Protein AF-A0A7V8YLU4-F1 (afdb_monomer)

Mean predicted aligned error: 4.32 Å

Solvent-accessible surface area (backbone atoms only — not comparable to full-atom values): 11700 Å² total; per-residue (Å²): 133,83,53,77,66,54,55,53,51,52,51,46,40,51,54,39,49,51,54,54,46,67,72,39,57,94,76,54,58,67,70,57,56,52,47,42,43,51,56,35,41,60,73,55,62,87,52,95,64,63,89,57,43,47,60,52,24,44,53,49,25,50,53,45,53,51,18,37,28,40,50,74,63,80,32,85,77,95,47,56,29,39,30,24,32,10,35,34,19,24,36,71,14,46,53,45,32,45,50,40,40,66,72,44,67,80,56,44,47,67,43,57,16,2,75,56,45,39,97,49,54,40,67,33,48,36,51,47,34,44,78,75,74,34,81,53,76,83,56,71,34,36,64,66,52,70,37,51,59,58,36,26,46,32,42,35,39,36,82,40,76,86,72,66,86,90,64,89,96,47,49,78,46,80,48,94,69,83,78,54,77,96,46,53,41,79,68,32,40,62,53,50,54,53,40,49,57,53,40,53,54,50,46,62,75,73,44,77,81,83,125

Structure (mmCIF, N/CA/C/O backbone):
data_AF-A0A7V8YLU4-F1
#
_entry.id   AF-A0A7V8YLU4-F1
#
loop_
_atom_site.group_PDB
_atom_site.id
_atom_site.type_symbol
_atom_site.label_atom_id
_atom_site.label_alt_id
_atom_site.label_comp_id
_atom_site.label_asym_id
_atom_site.label_entity_id
_atom_site.label_seq_id
_atom_site.pdbx_PDB_ins_code
_atom_site.Cartn_x
_atom_site.Cartn_y
_atom_site.Cartn_z
_atom_site.occupancy
_atom_site.B_iso_or_equiv
_atom_site.auth_seq_id
_atom_site.auth_comp_id
_atom_site.auth_asym_id
_atom_site.auth_atom_id
_atom_site.pdbx_PDB_model_num
ATOM 1 N N . MET A 1 1 ? 16.110 24.795 20.683 1.00 43.56 1 MET A N 1
ATOM 2 C CA . MET A 1 1 ? 15.531 25.927 19.935 1.00 43.56 1 MET A CA 1
ATOM 3 C C . MET A 1 1 ? 15.168 25.348 18.583 1.00 43.56 1 MET A C 1
ATOM 5 O O . MET A 1 1 ? 16.069 25.126 17.796 1.00 43.56 1 MET A O 1
ATOM 9 N N . THR A 1 2 ? 13.921 24.907 18.421 1.00 51.84 2 THR A N 1
ATOM 10 C CA . THR A 1 2 ? 13.449 24.175 17.231 1.00 51.84 2 THR A CA 1
ATOM 11 C C . THR A 1 2 ? 13.440 25.123 16.030 1.00 51.84 2 THR A C 1
ATOM 13 O O . THR A 1 2 ? 13.056 26.288 16.203 1.00 51.84 2 THR A O 1
ATOM 16 N N . GLU A 1 3 ? 13.908 24.680 14.861 1.00 61.72 3 GLU A N 1
ATOM 17 C CA . GLU A 1 3 ? 14.018 25.555 13.689 1.00 61.72 3 GLU A CA 1
ATOM 18 C C . GLU A 1 3 ? 12.616 25.997 13.209 1.00 61.72 3 GLU A C 1
ATOM 20 O O . GLU A 1 3 ? 11.613 25.345 13.513 1.00 61.72 3 GLU A O 1
ATOM 25 N N . PRO A 1 4 ? 12.480 27.143 12.516 1.00 61.53 4 PRO A N 1
ATOM 26 C CA . PRO A 1 4 ? 11.182 27.620 12.032 1.00 61.53 4 PRO A CA 1
ATOM 27 C C . PRO A 1 4 ? 10.431 26.591 11.174 1.00 61.53 4 PRO A C 1
ATOM 29 O O . PRO A 1 4 ? 9.205 26.541 11.246 1.00 61.53 4 PRO A O 1
ATOM 32 N N . ASP A 1 5 ? 11.166 25.768 10.424 1.00 70.06 5 ASP A N 1
ATOM 33 C CA . ASP A 1 5 ? 10.632 24.717 9.552 1.00 70.06 5 ASP A CA 1
ATOM 34 C C . ASP A 1 5 ? 10.004 23.569 10.361 1.00 70.06 5 ASP A C 1
ATOM 36 O O . ASP A 1 5 ? 8.872 23.149 10.108 1.00 70.06 5 ASP A O 1
ATOM 40 N N . ASP A 1 6 ? 10.655 23.183 11.463 1.00 74.62 6 ASP A N 1
ATOM 41 C CA . ASP A 1 6 ? 10.129 22.191 12.403 1.00 74.62 6 ASP A CA 1
ATOM 42 C C . ASP A 1 6 ? 8.797 22.645 13.014 1.00 74.62 6 ASP A C 1
ATOM 44 O O . ASP A 1 6 ? 7.867 21.858 13.170 1.00 74.62 6 ASP A O 1
ATOM 48 N N . ARG A 1 7 ? 8.650 23.937 13.337 1.00 81.25 7 ARG A N 1
ATOM 49 C CA . ARG A 1 7 ? 7.401 24.458 13.925 1.00 81.25 7 ARG A CA 1
ATOM 50 C C . ARG A 1 7 ? 6.222 24.390 12.956 1.00 81.25 7 ARG A C 1
ATOM 52 O O . ARG A 1 7 ? 5.095 24.163 13.402 1.00 81.25 7 ARG A O 1
ATOM 59 N N . VAL A 1 8 ? 6.461 24.614 11.663 1.00 84.38 8 VAL A N 1
ATOM 60 C CA . VAL A 1 8 ? 5.421 24.500 10.629 1.00 84.38 8 VAL A CA 1
ATOM 61 C C . VAL A 1 8 ? 5.028 23.035 10.453 1.00 84.38 8 VAL A C 1
ATOM 63 O O . VAL A 1 8 ? 3.836 22.720 10.478 1.00 84.38 8 VAL A O 1
ATOM 66 N N . LEU A 1 9 ? 6.017 22.140 10.376 1.00 84.38 9 LEU A N 1
ATOM 67 C CA . LEU A 1 9 ? 5.796 20.698 10.303 1.00 84.38 9 LEU A CA 1
ATOM 68 C C . LEU A 1 9 ? 4.964 20.187 11.491 1.00 84.38 9 LEU A C 1
ATOM 70 O O . LEU A 1 9 ? 3.951 19.517 11.283 1.00 84.38 9 LEU A O 1
ATOM 74 N N . GLU A 1 10 ? 5.318 20.560 12.725 1.00 86.75 10 GLU A N 1
ATOM 75 C CA . GLU A 1 10 ? 4.562 20.174 13.926 1.00 86.75 10 GLU A CA 1
ATOM 76 C C . GLU A 1 10 ? 3.121 20.704 13.909 1.00 86.75 10 GLU A C 1
ATOM 78 O O . GLU A 1 10 ? 2.184 19.997 14.286 1.00 86.75 10 GLU A O 1
ATOM 83 N N . SER A 1 11 ? 2.910 21.933 13.429 1.00 89.94 11 SER A N 1
ATOM 84 C CA . SER A 1 11 ? 1.561 22.489 13.284 1.00 89.94 11 SER A CA 1
ATOM 85 C C . SER A 1 11 ? 0.722 21.689 12.283 1.00 89.94 11 SER A C 1
ATOM 87 O O . SER A 1 11 ? -0.458 21.432 12.533 1.00 89.94 11 SER A O 1
ATOM 89 N N . HIS A 1 12 ? 1.308 21.281 11.154 1.00 91.38 12 HIS A N 1
ATOM 90 C CA . HIS A 1 12 ? 0.624 20.449 10.164 1.00 91.38 12 HIS A CA 1
ATOM 91 C C . HIS A 1 12 ? 0.325 19.046 10.702 1.00 91.38 12 HIS A C 1
ATOM 93 O O . HIS A 1 12 ? -0.788 18.555 10.511 1.00 91.38 12 HIS A O 1
ATOM 99 N N . LEU A 1 13 ? 1.265 18.428 11.421 1.00 89.69 13 LEU A N 1
ATOM 100 C CA . LEU A 1 13 ? 1.068 17.125 12.064 1.00 89.69 13 LEU A CA 1
ATOM 101 C C . LEU A 1 13 ? -0.027 17.172 13.139 1.00 89.69 13 LEU A C 1
ATOM 103 O O . LEU A 1 13 ? -0.843 16.257 13.220 1.00 89.69 13 LEU A O 1
ATOM 107 N N . SER A 1 14 ? -0.114 18.257 13.910 1.00 92.19 14 SER A N 1
ATOM 108 C CA . SER A 1 14 ? -1.204 18.466 14.872 1.00 92.19 14 SER A CA 1
ATOM 109 C C . SER A 1 14 ? -2.570 18.574 14.180 1.00 92.19 14 SER A C 1
ATOM 111 O O . SER A 1 14 ? -3.542 17.942 14.599 1.00 92.19 14 SER A O 1
ATOM 113 N N . ALA A 1 15 ? -2.646 19.295 13.056 1.00 93.31 15 ALA A N 1
ATOM 114 C CA . ALA A 1 15 ? -3.873 19.384 12.263 1.00 93.31 15 ALA A CA 1
ATOM 115 C C . ALA A 1 15 ? -4.271 18.033 11.636 1.00 93.31 15 ALA A C 1
ATOM 117 O O . ALA A 1 15 ? -5.456 17.701 11.600 1.00 93.31 15 ALA A O 1
ATOM 118 N N . VAL A 1 16 ? -3.295 17.249 11.159 1.00 93.25 16 VAL A N 1
ATOM 119 C CA . VAL A 1 16 ? -3.496 15.859 10.713 1.00 93.25 16 VAL A CA 1
ATOM 120 C C . VAL A 1 16 ? -4.069 15.017 11.850 1.00 93.25 16 VAL A C 1
ATOM 122 O O . VAL A 1 16 ? -5.069 14.329 11.654 1.00 93.25 16 VAL A O 1
ATOM 125 N N . ALA A 1 17 ? -3.481 15.107 13.045 1.00 93.25 17 ALA A N 1
ATOM 126 C CA . ALA A 1 17 ? -3.928 14.344 14.200 1.00 93.25 17 ALA A CA 1
ATOM 127 C C . ALA A 1 17 ? -5.384 14.652 14.567 1.00 93.25 17 ALA A C 1
ATOM 129 O O . ALA A 1 17 ? -6.143 13.723 14.825 1.00 93.25 17 ALA A O 1
ATOM 130 N N . GLY A 1 18 ? -5.790 15.927 14.532 1.00 94.81 18 GLY A N 1
ATOM 131 C CA . GLY A 1 18 ? -7.187 16.325 14.730 1.00 94.81 18 GLY A CA 1
ATOM 132 C C . GLY A 1 18 ? -8.131 15.662 13.725 1.00 94.81 18 GLY A C 1
ATOM 133 O O . GLY A 1 18 ? -9.077 14.995 14.127 1.00 94.81 18 GLY A O 1
ATOM 134 N N . ARG A 1 19 ? -7.818 15.738 12.423 1.00 96.12 19 ARG A N 1
ATOM 135 C CA . ARG A 1 19 ? -8.657 15.129 11.373 1.00 96.12 19 ARG A CA 1
ATOM 136 C C . ARG A 1 19 ? -8.792 13.615 11.510 1.00 96.12 19 ARG A C 1
ATOM 138 O O . ARG A 1 19 ? -9.876 13.085 11.301 1.00 96.12 19 ARG A O 1
ATOM 145 N N . VAL A 1 20 ? -7.697 12.918 11.818 1.00 96.88 20 VAL A N 1
ATOM 146 C CA . VAL A 1 20 ? -7.728 11.459 11.996 1.00 96.88 20 VAL A CA 1
ATOM 147 C C . VAL A 1 20 ? -8.504 11.095 13.265 1.00 96.88 20 VAL A C 1
ATOM 149 O O . VAL A 1 20 ? -9.274 10.144 13.243 1.00 96.88 20 VAL A O 1
ATOM 152 N N . LYS A 1 21 ? -8.370 11.864 14.353 1.00 96.19 21 LYS A N 1
ATOM 153 C CA . LYS A 1 21 ? -9.175 11.661 15.567 1.00 96.19 21 LYS A CA 1
ATOM 154 C C . LYS A 1 21 ? -10.667 11.813 15.296 1.00 96.19 21 LYS A C 1
ATOM 156 O O . LYS A 1 21 ? -11.420 10.920 15.658 1.00 96.19 21 LYS A O 1
ATOM 161 N N . ASP A 1 22 ? -11.064 12.882 14.610 1.00 96.75 22 ASP A N 1
ATOM 162 C CA . ASP A 1 22 ? -12.469 13.134 14.277 1.00 96.75 22 ASP A CA 1
ATOM 163 C C . ASP A 1 22 ? -13.059 12.021 13.391 1.00 96.75 22 ASP A C 1
ATOM 165 O O . ASP A 1 22 ? -14.219 11.650 13.539 1.00 96.75 22 ASP A O 1
ATOM 169 N N . GLU A 1 23 ? -12.265 11.462 12.472 1.00 97.12 23 GLU A N 1
ATOM 170 C CA . GLU A 1 23 ? -12.706 10.402 11.556 1.00 97.12 23 GLU A CA 1
ATOM 171 C C .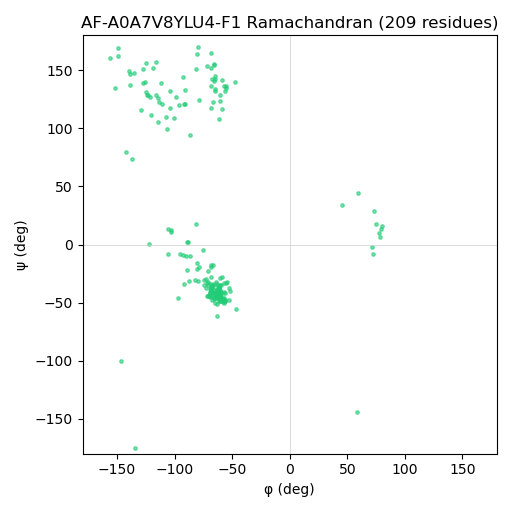 GLU A 1 23 ? -12.936 9.047 12.237 1.00 97.12 23 GLU A C 1
ATOM 173 O O . GLU A 1 23 ? -13.831 8.307 11.828 1.00 97.12 23 GLU A O 1
ATOM 178 N N . PHE A 1 24 ? -12.130 8.709 13.246 1.00 97.12 24 PHE A N 1
ATOM 179 C CA . PHE A 1 24 ? -12.218 7.432 13.966 1.00 97.12 24 PHE A CA 1
ATOM 180 C C . PHE A 1 24 ? -12.827 7.567 15.368 1.00 97.12 24 PHE A C 1
ATOM 182 O O . PHE A 1 24 ? -12.748 6.624 16.166 1.00 97.12 24 PHE A O 1
ATOM 189 N N . ASP A 1 25 ? -13.443 8.713 15.669 1.00 95.25 25 ASP A N 1
ATOM 190 C CA . ASP A 1 25 ? -14.170 8.923 16.916 1.00 95.25 25 ASP A CA 1
ATOM 191 C C . ASP A 1 25 ? -15.271 7.867 17.081 1.00 95.25 25 ASP A C 1
ATOM 193 O O . ASP A 1 25 ? -15.963 7.483 16.134 1.00 95.25 25 ASP A O 1
ATOM 197 N N . GLY A 1 26 ? -15.384 7.324 18.291 1.00 95.19 26 GLY A N 1
ATOM 198 C CA . GLY A 1 26 ? -16.297 6.221 18.594 1.00 95.19 26 GLY A CA 1
ATOM 199 C C . GLY A 1 26 ? -15.900 4.846 18.032 1.00 95.19 26 GLY A C 1
ATOM 200 O O . GLY A 1 26 ? -16.527 3.859 18.417 1.00 95.19 26 GLY A O 1
ATOM 201 N N . VAL A 1 27 ? -14.865 4.743 17.186 1.00 97.12 27 VAL A N 1
ATOM 202 C CA . VAL A 1 27 ? -14.307 3.457 16.715 1.00 97.12 27 VAL A CA 1
ATOM 203 C C . VAL A 1 27 ? -13.093 3.052 17.548 1.00 97.12 27 VAL A C 1
ATOM 205 O O . VAL A 1 27 ? -13.001 1.906 17.987 1.00 97.12 27 VAL A O 1
ATOM 208 N N . PHE A 1 28 ? -12.179 3.992 17.803 1.00 97.81 28 PHE A N 1
ATOM 209 C CA . PHE A 1 28 ? -10.966 3.753 18.587 1.00 97.81 28 PHE A CA 1
ATOM 210 C C . PHE A 1 28 ? -10.813 4.759 19.725 1.00 97.81 28 PHE A C 1
ATOM 212 O O . PHE A 1 28 ? -11.225 5.911 19.621 1.00 97.81 28 PHE A O 1
ATOM 219 N N . ALA A 1 29 ? -10.151 4.333 20.803 1.00 96.88 29 ALA A N 1
ATOM 220 C CA . ALA A 1 29 ? -9.708 5.248 21.849 1.00 96.88 29 ALA A CA 1
ATOM 221 C C . ALA A 1 29 ? -8.653 6.226 21.302 1.00 96.88 29 ALA A C 1
ATOM 223 O O . ALA A 1 29 ? -7.807 5.842 20.485 1.00 96.88 29 ALA A O 1
ATOM 224 N N . THR A 1 30 ? -8.663 7.467 21.793 1.00 94.94 30 THR A N 1
ATOM 225 C CA . THR A 1 30 ? -7.736 8.531 21.374 1.00 94.94 30 THR A CA 1
ATOM 226 C C . THR A 1 30 ? -6.275 8.092 21.453 1.00 94.94 30 THR A C 1
ATOM 228 O O . THR A 1 30 ? -5.504 8.359 20.534 1.00 94.94 30 THR A O 1
ATOM 231 N N . GLU A 1 31 ? -5.903 7.351 22.495 1.00 95.69 31 GLU A N 1
ATOM 232 C CA . GLU A 1 31 ? -4.549 6.839 22.718 1.00 95.69 31 GLU A CA 1
ATOM 233 C C . GLU A 1 31 ? -4.115 5.863 21.615 1.00 95.69 31 GLU A C 1
ATOM 235 O O . GLU A 1 31 ? -2.949 5.833 21.220 1.00 95.69 31 GLU A O 1
ATOM 240 N N . THR A 1 32 ? -5.058 5.082 21.074 1.00 96.50 32 THR A N 1
ATOM 241 C CA . THR A 1 32 ? -4.785 4.196 19.935 1.00 96.50 32 THR A CA 1
ATOM 242 C C . THR A 1 32 ? -4.497 5.027 18.694 1.00 96.50 32 THR A C 1
ATOM 244 O O . THR A 1 32 ? -3.483 4.809 18.034 1.00 96.50 32 THR A O 1
ATOM 247 N N . ILE A 1 33 ? -5.337 6.022 18.406 1.00 96.75 33 ILE A N 1
ATOM 248 C CA . ILE A 1 33 ? -5.176 6.898 17.239 1.00 96.75 33 ILE A CA 1
ATOM 249 C C . ILE A 1 33 ? -3.836 7.647 17.305 1.00 96.75 33 ILE A C 1
ATOM 251 O O . ILE A 1 33 ? -3.085 7.675 16.328 1.00 96.75 33 ILE A O 1
ATOM 255 N N . GLU A 1 34 ? -3.493 8.198 18.471 1.00 95.19 34 GLU A N 1
ATOM 256 C CA . GLU A 1 34 ? -2.220 8.888 18.709 1.00 95.19 34 GLU A CA 1
ATOM 257 C C . GLU A 1 34 ? -1.009 7.970 18.539 1.00 95.19 34 GLU A C 1
ATOM 259 O O . GLU A 1 34 ? -0.012 8.376 17.930 1.00 95.19 34 GLU A O 1
ATOM 264 N N . ARG A 1 35 ? -1.096 6.722 19.012 1.00 96.31 35 ARG A N 1
ATOM 265 C CA . ARG A 1 35 ? -0.042 5.727 18.801 1.00 96.31 35 ARG A CA 1
ATOM 266 C C . ARG A 1 35 ? 0.176 5.457 17.311 1.00 96.31 35 ARG A C 1
ATOM 268 O O . ARG A 1 35 ? 1.316 5.515 16.858 1.00 96.31 35 ARG A O 1
ATOM 275 N N . PHE A 1 36 ? -0.887 5.228 16.536 1.00 97.56 36 PHE A N 1
ATOM 276 C CA . PHE A 1 36 ? -0.765 4.990 15.090 1.00 97.56 36 PHE A CA 1
ATOM 277 C C . PHE A 1 36 ? -0.193 6.196 14.341 1.00 97.56 36 PHE A C 1
ATOM 279 O O . PHE A 1 36 ? 0.634 6.013 13.447 1.00 97.56 36 PHE A O 1
ATOM 286 N N . LEU A 1 37 ? -0.583 7.419 14.707 1.00 95.50 37 LEU A N 1
ATOM 287 C CA . LEU A 1 37 ? -0.007 8.643 14.142 1.00 95.50 37 LEU A CA 1
ATOM 288 C C . LEU A 1 37 ? 1.487 8.768 14.459 1.00 95.50 37 LEU A C 1
ATOM 290 O O . LEU A 1 37 ? 2.276 9.072 13.566 1.00 95.50 37 LEU A O 1
ATOM 294 N N . THR A 1 38 ? 1.876 8.487 15.703 1.00 94.94 38 THR A N 1
ATOM 295 C CA . THR A 1 38 ? 3.273 8.554 16.159 1.00 94.94 38 THR A CA 1
ATOM 296 C C . THR A 1 38 ? 4.136 7.514 15.449 1.00 94.94 38 THR A C 1
ATOM 298 O O . THR A 1 38 ? 5.154 7.854 14.854 1.00 94.94 38 THR A O 1
ATOM 301 N N . GLU A 1 39 ? 3.700 6.255 15.421 1.00 94.88 39 GLU A N 1
ATOM 302 C CA . GLU A 1 39 ? 4.400 5.183 14.706 1.00 94.88 39 GLU A CA 1
ATOM 303 C C . GLU A 1 39 ? 4.489 5.456 13.197 1.00 94.88 39 GLU A C 1
ATOM 305 O O . GLU A 1 39 ? 5.524 5.213 12.582 1.00 94.88 39 GLU A O 1
ATOM 310 N N . SER A 1 40 ? 3.426 5.996 12.591 1.00 94.94 40 SER A N 1
ATOM 311 C CA . SER A 1 40 ? 3.436 6.347 11.164 1.00 94.94 40 SER A CA 1
ATOM 312 C C . SER A 1 40 ? 4.370 7.520 10.873 1.00 94.94 40 SER A C 1
ATOM 314 O O . SER A 1 40 ? 4.997 7.538 9.820 1.00 94.94 40 SER A O 1
ATOM 316 N N . ARG A 1 41 ? 4.505 8.479 11.798 1.00 92.31 41 ARG A N 1
ATOM 317 C CA . ARG A 1 41 ? 5.491 9.564 11.716 1.00 92.31 41 ARG A CA 1
ATOM 318 C C . ARG A 1 41 ? 6.919 9.036 11.772 1.00 92.31 41 ARG A C 1
ATOM 320 O O . ARG A 1 41 ? 7.720 9.465 10.948 1.00 92.31 41 ARG A O 1
ATOM 327 N N . HIS A 1 42 ? 7.216 8.109 12.684 1.00 91.81 42 HIS A N 1
ATOM 328 C CA . HIS A 1 42 ? 8.554 7.520 12.807 1.00 91.81 42 HIS A CA 1
ATOM 329 C C . HIS A 1 42 ? 9.049 6.901 11.493 1.00 91.81 42 HIS A C 1
ATOM 331 O O . HIS A 1 42 ? 10.230 7.001 11.180 1.00 91.81 42 HIS A O 1
ATOM 337 N N . HIS A 1 43 ? 8.151 6.338 10.677 1.00 90.38 43 HIS A N 1
ATOM 338 C CA . HIS A 1 43 ? 8.506 5.801 9.356 1.00 90.38 43 HIS A CA 1
ATOM 339 C C . HIS A 1 43 ? 9.083 6.852 8.390 1.00 90.38 43 HIS A C 1
ATOM 341 O O . HIS A 1 43 ? 9.887 6.520 7.526 1.00 90.38 43 HIS A O 1
ATOM 347 N N . PHE A 1 44 ? 8.699 8.121 8.532 1.00 88.88 44 PHE A N 1
ATOM 348 C CA . PHE A 1 44 ? 9.167 9.211 7.668 1.00 88.88 44 PHE A CA 1
ATOM 349 C C . PHE A 1 44 ? 10.241 10.086 8.326 1.00 88.88 44 PHE A C 1
ATOM 351 O O . PHE A 1 44 ? 10.575 11.155 7.807 1.00 88.88 44 PHE A O 1
ATOM 358 N N . GLU A 1 45 ? 10.788 9.669 9.469 1.00 85.81 45 GLU A N 1
ATOM 359 C CA . GLU A 1 45 ? 11.911 10.372 10.086 1.00 85.81 45 GLU A CA 1
ATOM 360 C C . GLU A 1 45 ? 13.150 10.295 9.188 1.00 85.81 45 GLU A C 1
ATOM 362 O O . GLU A 1 45 ? 13.498 9.247 8.654 1.00 85.81 45 GLU A O 1
ATOM 367 N N . GLY A 1 46 ? 13.818 11.434 8.996 1.00 77.12 46 GLY A N 1
ATOM 368 C CA . GLY A 1 46 ? 14.971 11.524 8.097 1.00 77.12 46 GLY A CA 1
ATOM 369 C C . GLY A 1 46 ? 14.617 11.614 6.609 1.00 77.12 46 GLY A C 1
ATOM 370 O O . GLY A 1 46 ? 15.530 11.613 5.781 1.00 77.12 46 GLY A O 1
ATOM 371 N N . ALA A 1 47 ? 13.331 11.740 6.252 1.00 76.06 47 ALA A N 1
ATOM 372 C CA . ALA A 1 47 ? 12.930 11.998 4.874 1.00 76.06 47 ALA A CA 1
ATOM 373 C C . ALA A 1 47 ? 13.614 13.276 4.338 1.00 76.06 47 ALA A C 1
ATOM 375 O O . ALA A 1 47 ? 13.570 14.318 4.995 1.00 76.06 47 ALA A O 1
ATOM 376 N N . PRO A 1 48 ? 14.210 13.239 3.131 1.00 68.94 48 PRO A N 1
ATOM 377 C CA . PRO A 1 48 ? 14.952 14.376 2.584 1.00 68.94 48 PRO A CA 1
ATOM 378 C C . PRO A 1 48 ? 14.057 15.570 2.218 1.00 68.94 48 PRO A C 1
ATOM 380 O O . PRO A 1 48 ? 14.565 16.672 2.035 1.00 68.94 48 PRO A O 1
ATOM 383 N N . ILE A 1 49 ? 12.742 15.355 2.079 1.00 72.81 49 ILE A N 1
ATOM 384 C CA . ILE A 1 49 ? 11.742 16.388 1.787 1.00 72.81 49 ILE A CA 1
ATOM 385 C C . ILE A 1 49 ? 10.613 16.259 2.810 1.00 72.81 49 ILE A C 1
ATOM 387 O O . ILE A 1 49 ? 9.900 15.255 2.834 1.00 72.81 49 ILE A O 1
ATOM 391 N N . THR A 1 50 ? 10.442 17.286 3.638 1.00 76.69 50 THR A N 1
ATOM 392 C CA . THR A 1 50 ? 9.503 17.302 4.769 1.00 76.69 50 THR A CA 1
ATOM 393 C C . THR A 1 50 ? 8.108 17.811 4.400 1.00 76.69 50 THR A C 1
ATOM 395 O O . THR A 1 50 ? 7.140 17.434 5.058 1.00 76.69 50 THR A O 1
ATOM 398 N N . ASP A 1 51 ? 7.967 18.582 3.315 1.00 80.81 51 ASP A N 1
ATOM 399 C CA . ASP A 1 51 ? 6.701 19.216 2.896 1.00 80.81 51 ASP A CA 1
ATOM 400 C C . ASP A 1 51 ? 5.526 18.234 2.772 1.00 80.81 51 ASP A C 1
ATOM 402 O O . ASP A 1 51 ? 4.387 18.545 3.125 1.00 80.81 51 ASP A O 1
ATOM 406 N N . PHE A 1 52 ? 5.801 17.021 2.288 1.00 86.69 52 PHE A N 1
ATOM 407 C CA . PHE A 1 52 ? 4.785 15.990 2.070 1.00 86.69 52 PHE A CA 1
ATOM 408 C C . PHE A 1 52 ? 4.607 15.046 3.263 1.00 86.69 52 PHE A C 1
ATOM 410 O O . PHE A 1 52 ? 3.653 14.264 3.278 1.00 86.69 52 PHE A O 1
ATOM 417 N N . VAL A 1 53 ? 5.477 15.120 4.277 1.00 89.81 53 VAL A N 1
ATOM 418 C CA . VAL A 1 53 ? 5.458 14.212 5.434 1.00 89.81 53 VAL A CA 1
ATOM 419 C C . VAL A 1 53 ? 4.104 14.221 6.147 1.00 89.81 53 VAL A C 1
ATOM 421 O O . VAL A 1 53 ? 3.571 13.132 6.348 1.00 89.81 53 VAL A O 1
ATOM 424 N N . PRO A 1 54 ? 3.460 15.368 6.452 1.00 92.69 54 PRO A N 1
ATOM 425 C CA . PRO A 1 54 ? 2.144 15.356 7.096 1.00 92.69 54 PRO A CA 1
ATOM 426 C C . PRO A 1 54 ? 1.086 14.571 6.314 1.00 92.69 54 PRO A C 1
ATOM 428 O O . PRO A 1 54 ? 0.315 13.818 6.904 1.00 92.69 54 PRO A O 1
ATOM 431 N N . VAL A 1 55 ? 1.075 14.702 4.984 1.00 93.00 55 VAL A N 1
ATOM 432 C CA . VAL A 1 55 ? 0.120 13.998 4.116 1.00 93.00 55 VAL A CA 1
ATOM 433 C C . VAL A 1 55 ? 0.418 12.499 4.086 1.00 93.00 55 VAL A C 1
ATOM 435 O O . VAL A 1 55 ? -0.508 11.690 4.144 1.00 93.00 55 VAL A O 1
ATOM 438 N N . MET A 1 56 ? 1.693 12.110 4.017 1.00 93.88 56 MET A N 1
ATOM 439 C CA . MET A 1 56 ? 2.085 10.698 4.040 1.00 93.88 56 MET A CA 1
ATOM 440 C C . MET A 1 56 ? 1.770 10.043 5.391 1.00 93.88 56 MET A C 1
ATOM 442 O O . MET A 1 56 ? 1.218 8.944 5.416 1.00 93.88 56 MET A O 1
ATOM 446 N N . VAL A 1 57 ? 2.018 10.745 6.504 1.00 95.44 57 VAL A N 1
ATOM 447 C CA . VAL A 1 57 ? 1.640 10.306 7.858 1.00 95.44 57 VAL A CA 1
ATOM 448 C C . VAL A 1 57 ? 0.130 10.132 7.973 1.00 95.44 57 VAL A C 1
ATOM 450 O O . VAL A 1 57 ? -0.322 9.090 8.442 1.00 95.44 57 VAL A O 1
ATOM 453 N N . GLU A 1 58 ? -0.656 11.110 7.509 1.00 96.62 58 GLU A N 1
ATOM 454 C CA . GLU A 1 58 ? -2.122 11.036 7.518 1.00 96.62 58 GLU A CA 1
ATOM 455 C C . GLU A 1 58 ? -2.622 9.815 6.741 1.00 96.62 58 GLU A C 1
ATOM 457 O O . GLU A 1 58 ? -3.428 9.035 7.250 1.00 96.62 58 GLU A O 1
ATOM 462 N N . ARG A 1 59 ? -2.119 9.621 5.515 1.00 96.94 59 ARG A N 1
ATOM 463 C CA . ARG A 1 59 ? -2.502 8.495 4.653 1.00 96.94 59 ARG A CA 1
ATOM 464 C C . ARG A 1 59 ? -2.121 7.155 5.270 1.00 96.94 59 ARG A C 1
ATOM 466 O O . ARG A 1 59 ? -2.951 6.247 5.281 1.00 96.94 59 ARG A O 1
ATOM 473 N N . PHE A 1 60 ? -0.905 7.034 5.798 1.00 97.56 60 PHE A N 1
ATOM 474 C CA . PHE A 1 60 ? -0.441 5.775 6.367 1.00 97.56 60 PHE A CA 1
ATOM 475 C C . PHE A 1 60 ? -1.183 5.431 7.665 1.00 97.56 60 PHE A C 1
ATOM 477 O O . PHE A 1 60 ? -1.672 4.313 7.808 1.00 97.56 60 PHE A O 1
ATOM 484 N N . ALA A 1 61 ? -1.375 6.403 8.562 1.00 97.94 61 ALA A N 1
ATOM 485 C CA . ALA A 1 61 ? -2.139 6.199 9.791 1.00 97.94 61 ALA A CA 1
ATOM 486 C C . ALA A 1 61 ? -3.596 5.802 9.499 1.00 97.94 61 ALA A C 1
ATOM 488 O O . ALA A 1 61 ? -4.103 4.861 10.107 1.00 97.94 61 ALA A O 1
ATOM 489 N N . ARG A 1 62 ? -4.255 6.455 8.529 1.00 98.19 62 ARG A N 1
ATOM 490 C CA . ARG A 1 62 ? -5.614 6.092 8.090 1.00 98.19 62 ARG A CA 1
ATOM 491 C C . ARG A 1 62 ? -5.699 4.676 7.544 1.00 98.19 62 ARG A C 1
ATOM 493 O O . ARG A 1 62 ? -6.623 3.951 7.900 1.00 98.19 62 ARG A O 1
ATOM 500 N N . GLU A 1 63 ? -4.766 4.289 6.675 1.00 98.12 63 GLU A N 1
ATOM 501 C CA . GLU A 1 63 ? -4.734 2.941 6.099 1.00 98.12 63 GLU A CA 1
ATOM 502 C C . GLU A 1 63 ? -4.630 1.884 7.203 1.00 98.12 63 GLU A C 1
ATOM 504 O O . GLU A 1 63 ? -5.416 0.935 7.228 1.00 98.12 63 GLU A O 1
ATOM 509 N N . ARG A 1 64 ? -3.709 2.094 8.149 1.00 98.44 64 ARG A N 1
ATOM 510 C CA . ARG A 1 64 ? -3.474 1.189 9.275 1.00 98.44 64 ARG A CA 1
ATOM 511 C C . ARG A 1 64 ? -4.664 1.129 10.239 1.00 98.44 64 ARG A C 1
ATOM 513 O O . ARG A 1 64 ? -5.087 0.040 10.606 1.00 98.44 64 ARG A O 1
ATOM 520 N N . LEU A 1 65 ? -5.258 2.267 10.605 1.00 98.50 65 LEU A N 1
ATOM 521 C CA . LEU A 1 65 ? -6.441 2.308 11.479 1.00 98.50 65 LEU A CA 1
ATOM 522 C C . LEU A 1 65 ? -7.663 1.644 10.827 1.00 98.50 65 LEU A C 1
ATOM 524 O O . LEU A 1 65 ? -8.370 0.881 11.485 1.00 98.50 65 LEU A O 1
ATOM 528 N N . ARG A 1 66 ? -7.889 1.856 9.521 1.00 98.19 66 ARG A N 1
ATOM 529 C CA . ARG A 1 66 ? -8.945 1.140 8.780 1.00 98.19 66 ARG A CA 1
ATOM 530 C C . ARG A 1 66 ? -8.695 -0.360 8.772 1.00 98.19 66 ARG A C 1
ATOM 532 O O . ARG A 1 66 ? -9.618 -1.118 9.055 1.00 98.19 66 ARG A O 1
ATOM 539 N N . ALA A 1 67 ? -7.461 -0.775 8.499 1.00 98.12 67 ALA A N 1
ATOM 540 C CA . ALA A 1 67 ? -7.084 -2.181 8.515 1.00 98.12 67 ALA A CA 1
ATOM 541 C C . ALA A 1 67 ? -7.284 -2.812 9.904 1.00 98.12 67 ALA A C 1
ATOM 543 O O . ALA A 1 67 ? -7.853 -3.898 10.005 1.00 98.12 67 ALA A O 1
ATOM 544 N N . LEU A 1 68 ? -6.908 -2.110 10.978 1.00 98.44 68 LEU A N 1
ATOM 545 C CA . LEU A 1 68 ? -7.158 -2.562 12.347 1.00 98.44 68 LEU A CA 1
ATOM 546 C C . LEU A 1 68 ? -8.657 -2.761 12.592 1.00 98.44 68 LEU A C 1
ATOM 548 O O . LEU A 1 68 ? -9.067 -3.819 13.060 1.00 98.44 68 LEU A O 1
ATOM 552 N N . GLY A 1 69 ? -9.483 -1.789 12.206 1.00 98.00 69 GLY A N 1
ATOM 553 C CA . GLY A 1 69 ? -10.922 -1.870 12.446 1.00 98.00 69 GLY A CA 1
ATOM 554 C C . GLY A 1 69 ? -11.587 -2.979 11.637 1.00 98.00 69 GLY A C 1
ATOM 555 O O . GLY A 1 69 ? -12.480 -3.663 12.130 1.00 98.00 69 GLY A O 1
ATOM 556 N N . GLN A 1 70 ? -11.107 -3.225 10.417 1.00 97.56 70 GLN A N 1
ATOM 557 C CA . GLN A 1 70 ? -11.541 -4.355 9.595 1.00 97.56 70 GLN A CA 1
ATOM 558 C C . GLN A 1 70 ? -11.105 -5.701 10.176 1.00 97.56 70 GLN A C 1
ATOM 560 O O . GLN A 1 70 ? -11.855 -6.674 10.100 1.00 97.56 70 GLN A O 1
ATOM 565 N N . ALA A 1 71 ? -9.905 -5.773 10.753 1.00 96.62 71 ALA A N 1
ATOM 566 C CA . ALA A 1 71 ? -9.397 -6.974 11.405 1.00 96.62 71 ALA A CA 1
ATOM 567 C C . ALA A 1 71 ? -10.158 -7.302 12.702 1.00 96.62 71 ALA A C 1
ATOM 569 O O . ALA A 1 71 ? -10.386 -8.476 12.992 1.00 96.62 71 ALA A O 1
ATOM 570 N N . GLU A 1 72 ? -10.563 -6.283 13.461 1.00 96.38 72 GLU A N 1
ATOM 571 C CA . GLU A 1 72 ? -11.321 -6.417 14.714 1.00 96.38 72 GLU A CA 1
ATOM 572 C C . GLU A 1 72 ? -12.843 -6.496 14.498 1.00 96.38 72 GLU A C 1
ATOM 574 O O . GLU A 1 72 ? -13.588 -6.809 15.426 1.00 96.38 72 GLU A O 1
ATOM 579 N N . GLY A 1 73 ? -13.314 -6.234 13.276 1.00 96.06 73 GLY A N 1
ATOM 580 C CA . GLY A 1 73 ? -14.735 -6.224 12.923 1.00 96.06 73 GLY A CA 1
ATOM 581 C C . GLY A 1 73 ? -15.492 -4.966 13.366 1.00 96.06 73 GLY A C 1
ATOM 582 O O . GLY A 1 73 ? -16.717 -4.936 13.262 1.00 96.06 73 GLY A O 1
ATOM 583 N N . SER A 1 74 ? -14.795 -3.928 13.838 1.00 96.44 74 SER A N 1
ATOM 584 C CA . SER A 1 74 ? -15.381 -2.621 14.167 1.00 96.44 74 SER A CA 1
ATOM 585 C C . SER A 1 74 ? -15.628 -1.749 12.928 1.00 96.44 74 SER A C 1
ATOM 587 O O . SER A 1 74 ? -16.464 -0.848 12.969 1.00 96.44 74 SER A O 1
ATOM 589 N N . ILE A 1 75 ? -14.962 -2.049 11.807 1.00 96.88 75 ILE A N 1
ATOM 590 C CA . ILE A 1 75 ? -15.204 -1.450 10.489 1.00 96.88 75 ILE A CA 1
ATOM 591 C C . ILE A 1 75 ? -15.570 -2.566 9.504 1.00 96.88 75 ILE A C 1
ATOM 593 O O . ILE A 1 75 ? -14.845 -3.548 9.361 1.00 96.88 75 ILE A O 1
ATOM 597 N N . GLY A 1 76 ? -16.696 -2.419 8.803 1.00 94.06 76 GLY A N 1
ATOM 598 C CA . GLY A 1 76 ? -17.132 -3.384 7.792 1.00 94.06 76 GLY A CA 1
ATOM 599 C C . GLY A 1 76 ? -16.235 -3.405 6.548 1.00 94.06 76 GLY A C 1
ATOM 600 O O . GLY A 1 76 ? -15.639 -2.395 6.173 1.00 94.06 76 GLY A O 1
ATOM 601 N N . LYS A 1 77 ? -16.171 -4.559 5.877 1.00 92.75 77 LYS A N 1
ATOM 602 C CA . LYS A 1 77 ? -15.567 -4.705 4.545 1.00 92.75 77 LYS A CA 1
ATOM 603 C C . LYS A 1 77 ? -16.673 -4.734 3.496 1.00 92.75 77 LYS A C 1
ATOM 605 O O . LYS A 1 77 ? -17.418 -5.706 3.414 1.00 92.75 77 LYS A O 1
ATOM 610 N N . GLU A 1 78 ? -16.797 -3.672 2.709 1.00 91.75 78 GLU A N 1
ATOM 611 C CA . GLU A 1 78 ? -17.812 -3.592 1.644 1.00 91.75 78 GLU A CA 1
ATOM 612 C C . GLU A 1 78 ? -17.390 -4.328 0.363 1.00 91.75 78 GLU A C 1
ATOM 614 O O . GLU A 1 78 ? -18.215 -4.622 -0.503 1.00 91.75 78 GLU A O 1
ATOM 619 N N . MET A 1 79 ? -16.100 -4.636 0.244 1.00 95.25 79 MET A N 1
ATOM 620 C CA . MET A 1 79 ? -15.468 -5.224 -0.931 1.00 95.25 79 MET A CA 1
ATOM 621 C C . MET A 1 79 ? -14.281 -6.105 -0.514 1.00 95.25 79 MET A C 1
ATOM 623 O O . MET A 1 79 ? -13.794 -5.951 0.609 1.00 95.25 79 MET A O 1
ATOM 627 N N . PRO A 1 80 ? -13.795 -7.005 -1.390 1.00 97.06 80 PRO A N 1
ATOM 628 C CA . PRO A 1 80 ? -12.614 -7.811 -1.103 1.00 97.06 80 PRO A CA 1
ATOM 629 C C . PRO A 1 80 ? -11.376 -6.952 -0.825 1.00 97.06 80 PRO A C 1
ATOM 631 O O . PRO A 1 80 ? -11.142 -5.950 -1.505 1.00 97.06 80 PRO A O 1
ATOM 634 N N . GLU A 1 81 ? -10.571 -7.386 0.138 1.00 98.00 81 GLU A N 1
ATOM 635 C CA . GLU A 1 81 ? -9.339 -6.725 0.573 1.00 98.00 81 GLU A CA 1
ATOM 636 C C . GLU A 1 81 ? -8.107 -7.470 0.032 1.00 98.00 81 GLU A C 1
ATOM 638 O O . GLU A 1 81 ? -7.871 -8.632 0.380 1.00 98.00 81 GLU A O 1
ATOM 643 N N . VAL A 1 82 ? -7.292 -6.814 -0.799 1.00 98.62 82 VAL A N 1
ATOM 644 C CA . VAL A 1 82 ? -6.074 -7.402 -1.386 1.00 98.62 82 VAL A CA 1
ATOM 645 C C . VAL A 1 82 ? -4.831 -6.661 -0.907 1.00 98.62 82 VAL A C 1
ATOM 647 O O . VAL A 1 82 ? -4.737 -5.440 -1.027 1.00 98.62 82 VAL A O 1
ATOM 650 N N . LEU A 1 83 ? -3.847 -7.411 -0.410 1.00 98.69 83 LEU A N 1
ATOM 651 C CA . LEU A 1 83 ? -2.542 -6.897 -0.002 1.00 98.69 83 LEU A CA 1
ATOM 652 C C . LEU A 1 83 ? -1.432 -7.439 -0.906 1.00 98.69 83 LEU A C 1
ATOM 654 O O . LEU A 1 83 ? -1.203 -8.646 -0.960 1.00 98.69 83 LEU A O 1
ATOM 658 N N . PHE A 1 84 ? -0.685 -6.538 -1.541 1.00 98.62 84 PHE A N 1
ATOM 659 C CA . PHE A 1 84 ? 0.529 -6.859 -2.289 1.00 98.62 84 PHE A CA 1
ATOM 660 C C . PHE A 1 84 ? 1.790 -6.587 -1.464 1.00 98.62 84 PHE A C 1
ATOM 662 O O . PHE A 1 84 ? 2.011 -5.467 -1.002 1.00 98.62 84 PHE A O 1
ATOM 669 N N . VAL A 1 85 ? 2.677 -7.571 -1.344 1.00 98.19 85 VAL A N 1
ATOM 670 C CA . VAL A 1 85 ? 3.920 -7.455 -0.568 1.00 98.19 85 VAL A CA 1
ATOM 671 C C . VAL A 1 85 ? 5.120 -7.755 -1.460 1.00 98.19 85 VAL A C 1
ATOM 673 O O . VAL A 1 85 ? 5.157 -8.774 -2.142 1.00 98.19 85 VAL A O 1
ATOM 676 N N . CYS A 1 86 ? 6.116 -6.872 -1.467 1.00 96.81 86 CYS A N 1
ATOM 677 C CA . CYS A 1 86 ? 7.440 -7.169 -2.027 1.00 96.81 86 CYS A CA 1
ATOM 678 C C . CYS A 1 86 ? 8.531 -6.693 -1.061 1.00 96.81 86 CYS A C 1
ATOM 680 O O . CYS A 1 86 ? 8.212 -6.256 0.037 1.00 96.81 86 CYS A O 1
ATOM 682 N N . THR A 1 87 ? 9.809 -6.777 -1.428 1.00 95.94 87 THR A N 1
ATOM 683 C CA . THR A 1 87 ? 10.900 -6.338 -0.539 1.00 95.94 87 THR A CA 1
ATOM 684 C C . THR A 1 87 ? 10.817 -4.837 -0.257 1.00 95.94 87 THR A C 1
ATOM 686 O O . THR A 1 87 ? 10.562 -4.423 0.866 1.00 95.94 87 THR A O 1
ATOM 689 N N . HIS A 1 88 ? 10.918 -4.011 -1.301 1.00 96.19 88 HIS A N 1
ATOM 690 C CA . HIS A 1 88 ? 11.136 -2.569 -1.145 1.00 96.19 88 HIS A CA 1
ATOM 691 C C . HIS A 1 88 ? 9.880 -1.694 -1.180 1.00 96.19 88 HIS A C 1
ATOM 693 O O . HIS A 1 88 ? 9.980 -0.485 -1.009 1.00 96.19 88 HIS A O 1
ATOM 699 N N . ASN A 1 89 ? 8.714 -2.255 -1.517 1.00 97.56 89 ASN A N 1
ATOM 700 C CA . ASN A 1 89 ? 7.489 -1.496 -1.823 1.00 97.56 89 ASN A CA 1
ATOM 701 C C . ASN A 1 89 ? 7.693 -0.284 -2.751 1.00 97.56 89 ASN A C 1
ATOM 703 O O . ASN A 1 89 ? 7.008 0.728 -2.654 1.00 97.56 89 ASN A O 1
ATOM 707 N N . ALA A 1 90 ? 8.633 -0.416 -3.686 1.00 97.25 90 ALA A N 1
ATOM 708 C CA . ALA 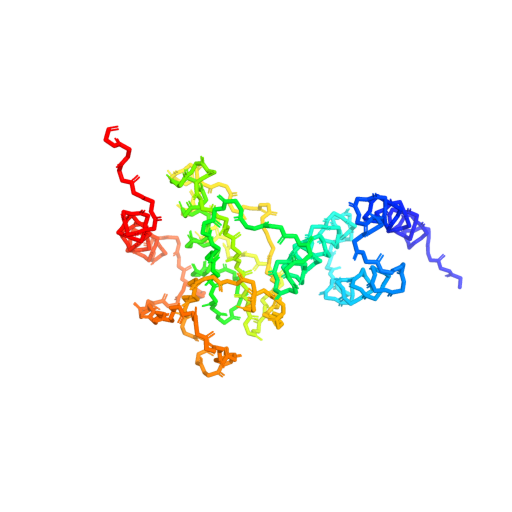A 1 90 ? 9.010 0.620 -4.643 1.00 97.25 90 ALA A CA 1
ATOM 709 C C . ALA A 1 90 ? 8.862 0.164 -6.104 1.00 97.25 90 ALA A C 1
ATOM 711 O O . ALA A 1 90 ? 9.177 0.917 -7.022 1.00 97.25 90 ALA A O 1
ATOM 712 N N . GLY A 1 91 ? 8.418 -1.078 -6.327 1.00 97.69 91 GLY A N 1
ATOM 713 C CA . GLY A 1 91 ? 8.320 -1.676 -7.657 1.00 97.69 91 GLY A CA 1
ATOM 714 C C . GLY A 1 91 ? 7.149 -2.634 -7.795 1.00 97.69 91 GLY A C 1
ATOM 715 O O . GLY A 1 91 ? 6.027 -2.181 -7.973 1.00 97.69 91 GLY A O 1
ATOM 716 N N . ARG A 1 92 ? 7.396 -3.947 -7.701 1.00 98.31 92 ARG A N 1
ATOM 717 C CA . ARG A 1 92 ? 6.388 -5.006 -7.922 1.00 98.31 92 ARG A CA 1
ATOM 718 C C . ARG A 1 92 ? 5.056 -4.754 -7.206 1.00 98.31 92 ARG A C 1
ATOM 720 O O . ARG A 1 92 ? 4.031 -4.668 -7.870 1.00 98.31 92 ARG A O 1
ATOM 727 N N . SER A 1 93 ? 5.066 -4.552 -5.884 1.00 98.38 93 SER A N 1
ATOM 728 C CA . SER A 1 93 ? 3.822 -4.320 -5.134 1.00 98.38 93 SER A CA 1
ATOM 729 C C . SER A 1 93 ? 3.140 -2.986 -5.438 1.00 98.38 93 SER A C 1
ATOM 731 O O . SER A 1 93 ? 1.918 -2.935 -5.385 1.00 98.38 93 SER A O 1
ATOM 733 N N . GLN A 1 94 ? 3.885 -1.947 -5.830 1.00 98.56 94 GLN A N 1
ATOM 734 C CA . GLN A 1 94 ? 3.313 -0.664 -6.265 1.00 98.56 94 GLN A CA 1
ATOM 735 C C . GLN A 1 94 ? 2.642 -0.785 -7.637 1.00 98.56 94 GLN A C 1
ATOM 737 O O . GLN A 1 94 ? 1.518 -0.327 -7.822 1.00 98.56 94 GLN A O 1
ATOM 742 N N . MET A 1 95 ? 3.298 -1.458 -8.590 1.00 98.75 95 MET A N 1
ATOM 743 C CA . MET A 1 95 ? 2.720 -1.736 -9.908 1.00 98.75 95 MET A CA 1
ATOM 744 C C . MET A 1 95 ? 1.455 -2.585 -9.781 1.00 98.75 95 MET A C 1
ATOM 746 O O . MET A 1 95 ? 0.418 -2.230 -10.331 1.00 98.75 95 MET A O 1
ATOM 750 N N . ALA A 1 96 ? 1.520 -3.675 -9.014 1.00 98.75 96 ALA A N 1
ATOM 751 C CA . ALA A 1 96 ? 0.383 -4.565 -8.807 1.00 98.75 96 ALA A CA 1
ATOM 752 C C . ALA A 1 96 ? -0.801 -3.839 -8.148 1.00 98.75 96 ALA A C 1
ATOM 754 O O . ALA A 1 96 ? -1.934 -3.968 -8.613 1.00 98.75 96 ALA A O 1
ATOM 755 N N . ALA A 1 97 ? -0.533 -3.035 -7.112 1.00 98.69 97 ALA A N 1
ATOM 756 C CA . ALA A 1 97 ? -1.567 -2.283 -6.417 1.00 98.69 97 ALA A CA 1
ATOM 757 C C . ALA A 1 97 ? -2.214 -1.217 -7.309 1.00 98.69 97 ALA A C 1
ATOM 759 O O . ALA A 1 97 ? -3.439 -1.162 -7.391 1.00 98.69 97 ALA A O 1
ATOM 760 N N . GLY A 1 98 ? -1.407 -0.431 -8.029 1.00 98.62 98 GLY A N 1
ATOM 761 C CA . GLY A 1 98 ? -1.910 0.590 -8.948 1.00 98.62 98 GLY A CA 1
ATOM 762 C C . GLY A 1 98 ? -2.732 0.002 -10.098 1.00 98.62 98 GLY A C 1
ATOM 763 O O . GLY A 1 98 ? -3.786 0.537 -10.432 1.00 98.62 98 GLY A O 1
ATOM 764 N N . LEU A 1 99 ? -2.293 -1.121 -10.680 1.00 98.81 99 LEU A N 1
ATOM 765 C CA . LEU A 1 99 ? -3.051 -1.825 -11.722 1.00 98.81 99 LEU A CA 1
ATOM 766 C C . LEU A 1 99 ? -4.379 -2.362 -11.181 1.00 98.81 99 LEU A C 1
ATOM 768 O O . LEU A 1 99 ? -5.410 -2.194 -11.832 1.00 98.81 99 LEU A O 1
ATOM 772 N N . LEU A 1 100 ? -4.369 -2.998 -10.004 1.00 98.56 100 LEU A N 1
ATOM 773 C CA . LEU A 1 100 ? -5.583 -3.564 -9.417 1.00 98.56 100 LEU A CA 1
ATOM 774 C C . LEU A 1 100 ? -6.594 -2.471 -9.078 1.00 98.56 100 LEU A C 1
ATOM 776 O O . LEU A 1 100 ? -7.755 -2.616 -9.442 1.00 98.56 100 LEU A O 1
ATOM 780 N N . ASP A 1 101 ? -6.164 -1.382 -8.444 1.00 97.88 101 ASP A N 1
ATOM 781 C CA . ASP A 1 101 ? -7.041 -0.255 -8.114 1.00 97.88 101 ASP A CA 1
ATOM 782 C C . ASP A 1 101 ? -7.660 0.361 -9.382 1.00 97.88 101 ASP A C 1
ATOM 784 O O . ASP A 1 101 ? -8.887 0.464 -9.504 1.00 97.88 101 ASP A O 1
ATOM 788 N N . HIS A 1 102 ? -6.818 0.638 -10.387 1.00 97.88 102 HIS A N 1
ATOM 789 C CA . HIS A 1 102 ? -7.241 1.204 -11.667 1.00 97.88 102 HIS A CA 1
ATOM 790 C C . HIS A 1 102 ? -8.263 0.319 -12.399 1.00 97.88 102 HIS A C 1
ATOM 792 O O . HIS A 1 102 ? -9.290 0.807 -12.874 1.00 97.88 102 HIS A O 1
ATOM 798 N N . LEU A 1 103 ? -8.008 -0.990 -12.488 1.00 97.69 103 LEU A N 1
ATOM 799 C CA . LEU A 1 103 ? -8.846 -1.930 -13.240 1.00 97.69 103 LEU A CA 1
ATOM 800 C C . LEU A 1 103 ? -10.083 -2.396 -12.454 1.00 97.69 103 LEU A C 1
ATOM 802 O O . LEU A 1 103 ? -11.127 -2.699 -13.046 1.00 97.69 103 LEU A O 1
ATOM 806 N N . ALA A 1 104 ? -9.998 -2.470 -11.124 1.00 96.56 104 ALA A N 1
ATOM 807 C CA . ALA A 1 104 ? -11.133 -2.836 -10.285 1.00 96.56 104 ALA A CA 1
ATOM 808 C C . ALA A 1 104 ? -12.166 -1.706 -10.222 1.00 96.56 104 ALA A C 1
ATOM 810 O O . ALA A 1 104 ? -13.357 -2.005 -10.101 1.00 96.56 104 ALA A O 1
ATOM 811 N N . GLY A 1 105 ? -11.749 -0.440 -10.339 1.00 95.25 105 GLY A N 1
ATOM 812 C CA . GLY A 1 105 ? -12.658 0.708 -10.382 1.00 95.25 105 GLY A CA 1
ATOM 813 C C . GLY A 1 105 ? -13.516 0.813 -9.120 1.00 95.25 105 GLY A C 1
ATOM 814 O O . GLY A 1 105 ? -14.734 0.963 -9.212 1.00 95.25 105 GLY A O 1
ATOM 815 N N . GLY A 1 106 ? -12.898 0.635 -7.949 1.00 94.81 106 GLY A N 1
ATOM 816 C CA . GLY A 1 106 ? -13.601 0.659 -6.664 1.00 94.81 106 GLY A CA 1
ATOM 817 C C . GLY A 1 106 ? -14.455 -0.583 -6.390 1.00 94.81 106 GLY A C 1
ATOM 818 O O . GLY A 1 106 ? -15.460 -0.487 -5.694 1.00 94.81 106 GLY A O 1
ATOM 819 N N . ARG A 1 107 ? -14.089 -1.753 -6.933 1.00 96.62 107 ARG A N 1
ATOM 820 C CA . ARG A 1 107 ? -14.714 -3.055 -6.598 1.00 96.62 107 ARG A CA 1
ATOM 821 C C . ARG A 1 107 ? -13.841 -3.951 -5.716 1.00 96.62 107 ARG A C 1
ATOM 823 O O . ARG A 1 107 ? -14.315 -4.983 -5.258 1.00 96.62 107 ARG A O 1
ATOM 830 N N . VAL A 1 108 ? -12.588 -3.563 -5.493 1.00 97.56 108 VAL A N 1
ATOM 831 C CA . VAL A 1 108 ? -11.616 -4.226 -4.615 1.00 97.56 108 VAL A CA 1
ATOM 832 C C . VAL A 1 108 ? -10.860 -3.135 -3.859 1.00 97.56 108 VAL A C 1
ATOM 834 O O . VAL A 1 108 ? -10.523 -2.117 -4.463 1.00 97.56 108 VAL A O 1
ATOM 837 N N . HIS A 1 109 ? -10.625 -3.319 -2.562 1.00 97.56 109 HIS A N 1
ATOM 838 C CA . HIS A 1 109 ? -9.763 -2.435 -1.785 1.00 97.56 109 HIS A CA 1
ATOM 839 C C . HIS A 1 109 ? -8.343 -2.984 -1.822 1.00 97.56 109 HIS A C 1
ATOM 841 O O . HIS A 1 109 ? -8.124 -4.185 -1.641 1.00 97.56 109 HIS A O 1
ATOM 847 N N . VAL A 1 110 ? -7.376 -2.111 -2.085 1.00 98.06 110 VAL A N 1
ATOM 848 C CA . VAL A 1 110 ? -6.010 -2.522 -2.397 1.00 98.06 110 VAL A CA 1
ATOM 849 C C . VAL A 1 110 ? -5.031 -1.852 -1.452 1.00 98.06 110 VAL A C 1
ATOM 851 O O . VAL A 1 110 ? -5.059 -0.638 -1.266 1.00 98.06 110 VAL A O 1
ATOM 854 N N . ARG A 1 111 ? -4.127 -2.648 -0.883 1.00 98.44 111 ARG A N 1
ATOM 855 C CA . ARG A 1 111 ? -2.974 -2.170 -0.119 1.00 98.44 111 ARG A CA 1
ATOM 856 C C . ARG A 1 111 ? -1.689 -2.749 -0.692 1.00 98.44 111 ARG A C 1
ATOM 858 O O . ARG A 1 111 ? -1.672 -3.819 -1.300 1.00 98.44 111 ARG A O 1
ATOM 865 N N . SER A 1 112 ? -0.589 -2.054 -0.441 1.00 98.50 112 SER A N 1
ATOM 866 C CA . SER A 1 112 ? 0.756 -2.545 -0.731 1.00 98.50 112 SER A CA 1
ATOM 867 C C . SER A 1 112 ? 1.697 -2.282 0.431 1.00 98.50 112 SER A C 1
ATOM 869 O O . SER A 1 112 ? 1.559 -1.243 1.080 1.00 98.50 112 SER A O 1
ATOM 871 N N . ALA A 1 113 ? 2.671 -3.163 0.634 1.00 98.06 113 ALA A N 1
ATOM 872 C CA . ALA A 1 113 ? 3.685 -3.008 1.667 1.00 98.06 113 ALA A CA 1
ATOM 873 C C . ALA A 1 113 ? 5.036 -3.636 1.283 1.00 98.06 113 ALA A C 1
ATOM 875 O O . ALA A 1 113 ? 5.163 -4.337 0.266 1.00 98.06 113 ALA A O 1
ATOM 876 N N . GLY A 1 114 ? 6.053 -3.318 2.087 1.00 96.69 114 GLY A N 1
ATOM 877 C CA . GLY A 1 114 ? 7.445 -3.729 1.927 1.00 96.69 114 GLY A CA 1
ATOM 878 C C . GLY A 1 114 ? 7.992 -4.379 3.190 1.00 96.69 114 GLY A C 1
ATOM 879 O O . GLY A 1 114 ? 7.716 -3.890 4.282 1.00 96.69 114 GLY A O 1
ATOM 880 N N . SER A 1 115 ? 8.775 -5.451 3.066 1.00 94.50 115 SER A N 1
ATOM 881 C CA . SER A 1 115 ? 9.530 -5.988 4.210 1.00 94.50 115 SER A CA 1
ATOM 882 C C . SER A 1 115 ? 10.699 -5.078 4.602 1.00 94.50 115 SER A C 1
ATOM 884 O O . SER A 1 115 ? 11.011 -4.947 5.779 1.00 94.50 115 SER A O 1
ATOM 886 N N . GLU A 1 116 ? 11.306 -4.420 3.615 1.00 93.88 116 GLU A N 1
ATOM 887 C CA . GLU A 1 116 ? 12.415 -3.473 3.752 1.00 93.88 116 GLU A CA 1
ATOM 888 C C . GLU A 1 116 ? 12.153 -2.266 2.832 1.00 93.88 116 GLU A C 1
ATOM 890 O O . GLU A 1 116 ? 12.734 -2.183 1.750 1.00 93.88 116 GLU A O 1
ATOM 895 N N . PRO A 1 117 ? 11.212 -1.363 3.174 1.00 94.44 117 PRO A N 1
ATOM 896 C CA . PRO A 1 117 ? 10.807 -0.269 2.291 1.00 94.44 117 PRO A CA 1
ATOM 897 C C . PRO A 1 117 ? 11.984 0.608 1.847 1.00 94.44 117 PRO A C 1
ATOM 899 O O . PRO A 1 117 ? 12.822 0.984 2.659 1.00 94.44 117 PRO A O 1
ATOM 902 N N . ALA A 1 118 ? 12.025 0.964 0.563 1.00 93.62 118 ALA A N 1
ATOM 903 C CA . ALA A 1 118 ? 12.986 1.943 0.054 1.00 93.62 118 ALA A CA 1
ATOM 904 C C . ALA A 1 118 ? 12.538 3.386 0.352 1.00 93.62 118 ALA A C 1
ATOM 906 O O . ALA A 1 118 ? 11.385 3.632 0.684 1.00 93.62 118 ALA A O 1
ATOM 907 N N . ASP A 1 119 ? 13.413 4.365 0.123 1.00 90.56 119 ASP A N 1
ATOM 908 C CA . ASP A 1 119 ? 13.091 5.781 0.380 1.00 90.56 119 ASP A CA 1
ATOM 909 C C . ASP A 1 119 ? 12.082 6.378 -0.617 1.00 90.56 119 ASP A C 1
ATOM 911 O O . ASP A 1 119 ? 11.447 7.398 -0.352 1.00 90.56 119 ASP A O 1
ATOM 915 N N . ARG A 1 120 ? 11.966 5.787 -1.814 1.00 92.25 120 ARG A N 1
ATOM 916 C CA . ARG A 1 120 ? 11.084 6.262 -2.891 1.00 92.25 120 ARG A CA 1
ATOM 917 C C . ARG A 1 120 ? 10.710 5.152 -3.859 1.00 92.25 120 ARG A C 1
ATOM 919 O O . ARG A 1 120 ? 11.424 4.158 -3.992 1.00 92.25 120 ARG A O 1
ATOM 926 N N . ILE A 1 121 ? 9.629 5.367 -4.603 1.00 96.25 121 ILE A N 1
ATOM 927 C CA . ILE A 1 121 ? 9.249 4.501 -5.722 1.00 96.25 121 ILE A CA 1
ATOM 928 C C . ILE A 1 121 ? 10.313 4.575 -6.821 1.00 96.25 121 ILE A C 1
ATOM 930 O O . ILE A 1 121 ? 10.891 5.631 -7.088 1.00 96.25 121 ILE A O 1
ATOM 934 N N . ASN A 1 122 ? 10.581 3.436 -7.460 1.00 96.62 122 ASN A N 1
ATOM 935 C CA . ASN A 1 122 ? 11.531 3.343 -8.558 1.00 96.62 122 ASN A CA 1
ATOM 936 C C . ASN A 1 122 ? 11.079 4.249 -9.730 1.00 96.62 122 ASN A C 1
ATOM 938 O O . ASN A 1 122 ? 9.981 4.056 -10.255 1.00 96.62 122 ASN A O 1
ATOM 942 N N . PRO A 1 123 ? 11.907 5.202 -10.199 1.00 97.44 123 PRO A N 1
ATOM 943 C CA . PRO A 1 123 ? 11.545 6.078 -11.316 1.00 97.44 123 PRO A CA 1
ATOM 944 C C . PRO A 1 123 ? 11.180 5.336 -12.610 1.00 97.44 123 PRO A C 1
ATOM 946 O O . PRO A 1 123 ? 10.297 5.780 -13.341 1.00 97.44 123 PRO A O 1
ATOM 949 N N . ALA A 1 124 ? 11.809 4.189 -12.890 1.00 98.25 124 ALA A N 1
ATOM 950 C CA . ALA A 1 124 ? 11.459 3.360 -14.043 1.00 98.25 124 ALA A CA 1
ATOM 951 C C . ALA A 1 124 ? 10.040 2.780 -13.914 1.00 98.25 124 ALA A C 1
ATOM 953 O O . ALA A 1 124 ? 9.322 2.680 -14.905 1.00 98.25 124 ALA A O 1
ATOM 954 N N . VAL A 1 125 ? 9.611 2.468 -12.687 1.00 98.50 125 VAL A N 1
ATOM 955 C CA . VAL A 1 125 ? 8.249 2.010 -12.379 1.00 98.50 125 VAL A CA 1
ATOM 956 C C . VAL A 1 125 ? 7.244 3.143 -12.549 1.00 98.50 125 VAL A C 1
ATOM 958 O O . VAL A 1 125 ? 6.215 2.931 -13.183 1.00 98.50 125 VAL A O 1
ATOM 961 N N . VAL A 1 126 ? 7.555 4.353 -12.069 1.00 98.50 126 VAL A N 1
ATOM 962 C CA . VAL A 1 126 ? 6.704 5.537 -12.291 1.00 98.50 126 VAL A CA 1
ATOM 963 C C . VAL A 1 126 ? 6.481 5.769 -13.787 1.00 98.50 126 VAL A C 1
ATOM 965 O O . VAL A 1 126 ? 5.339 5.909 -14.220 1.00 98.50 126 VAL A O 1
ATOM 968 N N . THR A 1 127 ? 7.552 5.746 -14.585 1.00 98.56 127 THR A N 1
ATOM 969 C CA . THR A 1 127 ? 7.460 5.924 -16.041 1.00 98.56 127 THR A CA 1
ATOM 970 C C . THR A 1 127 ? 6.649 4.805 -16.698 1.00 98.56 127 THR A C 1
ATOM 972 O O . THR A 1 127 ? 5.699 5.094 -17.422 1.00 98.56 127 THR A O 1
ATOM 975 N N . ALA A 1 128 ? 6.963 3.535 -16.418 1.00 98.62 128 ALA A N 1
ATOM 976 C CA . ALA A 1 128 ? 6.269 2.397 -17.025 1.00 98.62 128 ALA A CA 1
ATOM 977 C C . ALA A 1 128 ? 4.769 2.367 -16.681 1.00 98.62 128 ALA A C 1
ATOM 979 O O . ALA A 1 128 ? 3.951 2.020 -17.530 1.00 98.62 128 ALA A O 1
ATOM 980 N N . MET A 1 129 ? 4.392 2.730 -15.455 1.00 98.69 129 MET A N 1
ATOM 981 C CA . MET A 1 129 ? 2.988 2.795 -15.040 1.00 98.69 129 MET A CA 1
ATOM 982 C C . MET A 1 129 ? 2.258 3.994 -15.660 1.00 98.69 129 MET A C 1
ATOM 984 O O . MET A 1 129 ? 1.118 3.861 -16.108 1.00 98.69 129 MET A O 1
ATOM 988 N N . GLY A 1 130 ? 2.934 5.141 -15.781 1.00 98.62 130 GLY A N 1
ATOM 989 C CA . GLY A 1 130 ? 2.384 6.324 -16.445 1.00 98.62 130 GLY A CA 1
ATOM 990 C C . GLY A 1 130 ? 2.033 6.084 -17.918 1.00 98.62 130 GLY A C 1
ATOM 991 O O . GLY A 1 130 ? 1.011 6.580 -18.388 1.00 98.62 130 GLY A O 1
ATOM 992 N N . GLU A 1 131 ? 2.813 5.263 -18.631 1.00 98.56 131 GLU A N 1
ATOM 993 C CA . GLU A 1 131 ? 2.535 4.864 -20.025 1.00 98.56 131 GLU A CA 1
ATOM 994 C C . GLU A 1 131 ? 1.180 4.160 -20.204 1.00 98.56 131 GLU A C 1
ATOM 996 O O . GLU A 1 131 ? 0.584 4.249 -21.276 1.00 98.56 131 GLU A O 1
ATOM 1001 N N . VAL A 1 132 ? 0.688 3.476 -19.165 1.00 98.31 132 VAL A N 1
ATOM 1002 C CA . VAL A 1 132 ? -0.607 2.772 -19.171 1.00 98.31 132 VAL A CA 1
ATOM 1003 C C . VAL A 1 132 ? -1.701 3.540 -18.423 1.00 98.31 132 VAL A C 1
ATOM 1005 O O . VAL A 1 132 ? -2.769 2.997 -18.159 1.00 98.31 132 VAL A O 1
ATOM 1008 N N . GLY A 1 133 ? -1.457 4.812 -18.091 1.00 97.88 133 GLY A N 1
ATOM 1009 C CA . GLY A 1 133 ? -2.438 5.683 -17.441 1.00 97.88 133 GLY A CA 1
ATOM 1010 C C . GLY A 1 133 ? -2.585 5.480 -15.931 1.00 97.88 133 GLY A C 1
ATOM 1011 O O . GLY A 1 133 ? -3.561 5.962 -15.358 1.00 97.88 133 GLY A O 1
ATOM 1012 N N . VAL A 1 134 ? -1.633 4.804 -15.276 1.00 98.38 134 VAL A N 1
ATOM 1013 C CA . VAL A 1 134 ? -1.638 4.588 -13.821 1.00 98.38 134 VAL A CA 1
ATOM 1014 C C . VAL A 1 134 ? -0.561 5.450 -13.161 1.00 98.38 134 VAL A C 1
ATOM 1016 O O . VAL A 1 134 ? 0.636 5.208 -13.301 1.00 98.38 134 VAL A O 1
ATOM 1019 N N . ASP A 1 135 ? -0.985 6.469 -12.417 1.00 97.50 135 ASP A N 1
ATOM 1020 C CA . ASP A 1 135 ? -0.083 7.381 -11.709 1.00 97.50 135 ASP A CA 1
ATOM 1021 C C . ASP A 1 135 ? 0.283 6.843 -10.319 1.00 97.50 135 ASP A C 1
ATOM 1023 O O . ASP A 1 135 ? -0.412 7.096 -9.338 1.00 97.50 135 ASP A O 1
ATOM 1027 N N . VAL A 1 136 ? 1.410 6.132 -10.231 1.00 97.44 136 VAL A N 1
ATOM 1028 C CA . VAL A 1 136 ? 1.981 5.681 -8.949 1.00 97.44 136 VAL A CA 1
ATOM 1029 C C . VAL A 1 136 ? 2.941 6.702 -8.327 1.00 97.44 136 VAL A C 1
ATOM 1031 O O . VAL A 1 136 ? 3.506 6.436 -7.276 1.00 97.44 136 VAL A O 1
ATOM 1034 N N . SER A 1 137 ? 3.152 7.879 -8.934 1.00 94.50 137 SER A N 1
ATOM 1035 C CA . SER A 1 137 ? 4.130 8.865 -8.430 1.00 94.50 137 SER A CA 1
ATOM 1036 C C . SER A 1 137 ? 3.733 9.499 -7.094 1.00 94.50 137 SER A C 1
ATOM 1038 O O . SER A 1 137 ? 4.576 10.052 -6.392 1.00 94.50 137 SER A O 1
ATOM 1040 N N . LYS A 1 138 ? 2.445 9.410 -6.749 1.00 91.44 138 LYS A N 1
ATOM 1041 C CA . LYS A 1 138 ? 1.874 9.898 -5.489 1.00 91.44 138 LYS A CA 1
ATOM 1042 C C . LYS A 1 138 ? 1.894 8.848 -4.386 1.00 91.44 138 LYS A C 1
ATOM 1044 O O . LYS A 1 138 ? 1.568 9.177 -3.247 1.00 91.44 138 LYS A O 1
ATOM 1049 N N . GLU A 1 139 ? 2.222 7.602 -4.707 1.00 96.00 139 GLU A N 1
ATOM 1050 C CA . GLU A 1 139 ? 2.376 6.544 -3.717 1.00 96.00 139 GLU A CA 1
ATOM 1051 C C . GLU A 1 139 ? 3.747 6.627 -3.038 1.00 96.00 139 GLU A C 1
ATOM 1053 O O . GLU A 1 139 ? 4.664 7.306 -3.504 1.00 96.00 139 GLU A O 1
ATOM 1058 N N . PHE A 1 140 ? 3.891 5.941 -1.908 1.00 95.75 140 PHE A N 1
ATOM 1059 C CA . PHE A 1 140 ? 5.134 5.910 -1.143 1.00 95.75 140 PHE A CA 1
ATOM 1060 C C . PHE A 1 140 ? 5.418 4.495 -0.627 1.00 95.75 140 PHE A C 1
ATOM 1062 O O . PHE A 1 140 ? 4.472 3.762 -0.315 1.00 95.75 140 PHE A O 1
ATOM 1069 N N . PRO A 1 141 ? 6.698 4.093 -0.517 1.00 96.62 141 PRO A N 1
ATOM 1070 C CA . PRO A 1 141 ? 7.049 2.844 0.136 1.00 96.62 141 PRO A CA 1
ATOM 1071 C C . PRO A 1 141 ? 6.709 2.870 1.631 1.00 96.62 141 PRO A C 1
ATOM 1073 O O . PRO A 1 141 ? 7.045 3.814 2.350 1.00 96.62 141 PRO A O 1
ATOM 1076 N N . LYS A 1 142 ? 6.056 1.810 2.107 1.00 96.31 142 LYS A N 1
ATOM 1077 C CA . LYS A 1 142 ? 5.623 1.654 3.500 1.00 96.31 142 LYS A CA 1
ATOM 1078 C C . LYS A 1 142 ? 5.826 0.230 4.014 1.00 96.31 142 LYS A C 1
ATOM 1080 O O . LYS A 1 142 ? 5.773 -0.715 3.217 1.00 96.31 142 LYS A O 1
ATOM 1085 N N . PRO A 1 143 ? 6.092 0.060 5.320 1.00 96.69 143 PRO A N 1
ATOM 1086 C CA . PRO A 1 143 ? 6.417 -1.233 5.893 1.00 96.69 143 PRO A CA 1
ATOM 1087 C C . PRO A 1 143 ? 5.189 -2.131 5.945 1.00 96.69 143 PRO A C 1
ATOM 1089 O O . PRO A 1 143 ? 4.050 -1.670 6.027 1.00 96.69 143 PRO A O 1
ATOM 1092 N N . LEU A 1 144 ? 5.440 -3.435 5.917 1.00 97.06 144 LEU A N 1
ATOM 1093 C CA . LEU A 1 144 ? 4.438 -4.435 6.239 1.00 97.06 144 LEU A CA 1
ATOM 1094 C C . LEU A 1 144 ? 4.078 -4.327 7.720 1.00 97.06 144 LEU A C 1
ATOM 1096 O O . LEU A 1 144 ? 4.943 -4.457 8.583 1.00 97.06 144 LEU A O 1
ATOM 1100 N N . THR A 1 145 ? 2.798 -4.109 8.004 1.00 96.94 145 THR A N 1
ATOM 1101 C CA . THR A 1 145 ? 2.273 -4.065 9.369 1.00 96.94 145 THR A CA 1
ATOM 1102 C C . THR A 1 145 ? 1.276 -5.191 9.608 1.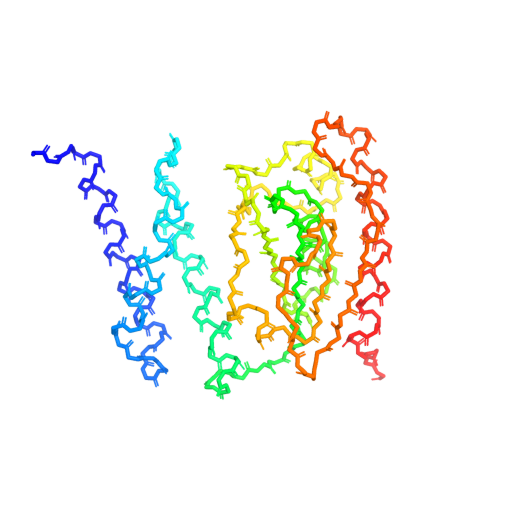00 96.94 145 THR A C 1
ATOM 1104 O O . THR A 1 145 ? 0.700 -5.757 8.678 1.00 96.9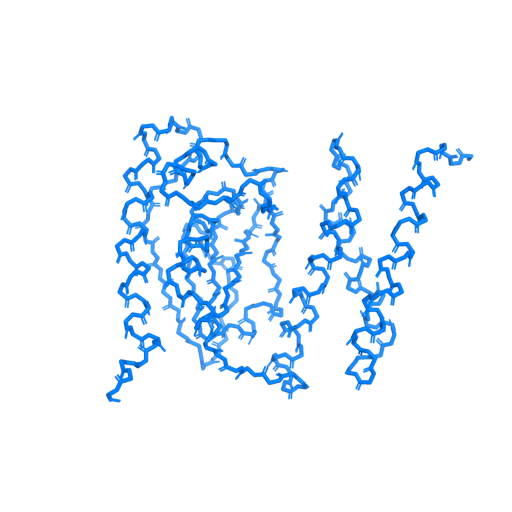4 145 THR A O 1
ATOM 1107 N N . ASP A 1 146 ? 1.092 -5.561 10.870 1.00 96.75 146 ASP A N 1
ATOM 1108 C CA . ASP A 1 146 ? 0.291 -6.726 11.232 1.00 96.75 146 ASP A CA 1
ATOM 1109 C C . ASP A 1 146 ? -1.186 -6.555 10.843 1.00 96.75 146 ASP A C 1
ATOM 1111 O O . ASP A 1 146 ? -1.815 -7.443 10.259 1.00 96.75 146 ASP A O 1
ATOM 1115 N N . GLU A 1 147 ? -1.726 -5.366 11.104 1.00 97.44 147 GLU A N 1
ATOM 1116 C CA . GLU A 1 147 ? -3.119 -5.032 10.849 1.00 97.44 147 GLU A CA 1
ATOM 1117 C C . GLU A 1 147 ? -3.486 -5.101 9.363 1.00 97.44 147 GLU A C 1
ATOM 1119 O O . GLU A 1 147 ? -4.574 -5.580 9.043 1.00 97.44 147 GLU A O 1
ATOM 1124 N N . VAL A 1 148 ? -2.590 -4.729 8.437 1.00 97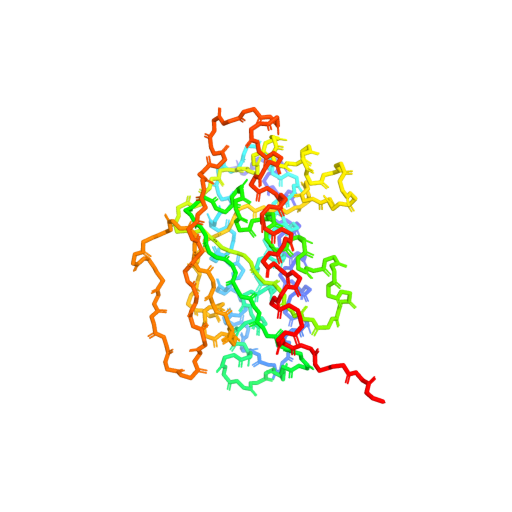.88 148 VAL A N 1
ATOM 1125 C CA . VAL A 1 148 ? -2.896 -4.812 6.996 1.00 97.88 148 VAL A CA 1
ATOM 1126 C C . VAL A 1 148 ? -2.949 -6.255 6.501 1.00 97.88 148 VAL A C 1
ATOM 1128 O O . VAL A 1 148 ? -3.771 -6.570 5.639 1.00 97.88 148 VAL A O 1
ATOM 1131 N N . VAL A 1 149 ? -2.150 -7.159 7.082 1.00 97.62 149 VAL A N 1
ATOM 1132 C CA . VAL A 1 149 ? -2.231 -8.597 6.774 1.00 97.62 149 VAL A CA 1
ATOM 1133 C C . VAL A 1 149 ? -3.518 -9.181 7.351 1.00 97.62 149 VAL A C 1
ATOM 1135 O O . VAL A 1 149 ? -4.234 -9.910 6.663 1.00 97.62 149 VAL A O 1
ATOM 1138 N N . ARG A 1 150 ? -3.862 -8.833 8.598 1.00 97.56 150 ARG A N 1
ATOM 1139 C CA . ARG A 1 150 ? -5.113 -9.272 9.238 1.00 97.56 150 ARG A CA 1
ATOM 1140 C C . ARG A 1 150 ? -6.361 -8.741 8.535 1.00 97.56 150 ARG A C 1
ATOM 1142 O O . ARG A 1 150 ? -7.363 -9.455 8.502 1.00 97.56 150 ARG A O 1
ATOM 1149 N N . ALA A 1 151 ? -6.302 -7.555 7.943 1.00 97.62 151 ALA A N 1
ATOM 1150 C CA . ALA A 1 151 ? -7.398 -6.993 7.164 1.00 97.62 151 ALA A CA 1
ATOM 1151 C C . ALA A 1 151 ? -7.557 -7.654 5.790 1.00 97.62 151 ALA A C 1
ATOM 1153 O O . ALA A 1 151 ? -8.678 -7.754 5.308 1.00 97.62 151 ALA A O 1
ATOM 1154 N N . ALA A 1 152 ? -6.486 -8.151 5.169 1.00 98.00 152 ALA A N 1
ATOM 1155 C CA . ALA A 1 152 ? -6.550 -8.723 3.826 1.00 98.00 152 ALA A CA 1
ATOM 1156 C C . ALA A 1 152 ? -7.362 -10.029 3.759 1.00 98.00 152 ALA A C 1
ATOM 1158 O O . ALA A 1 152 ? -7.278 -10.874 4.655 1.00 98.00 152 ALA A O 1
ATOM 1159 N N . ASP A 1 153 ? -8.106 -10.221 2.674 1.00 97.56 153 ASP A N 1
ATOM 1160 C CA . ASP A 1 153 ? -8.718 -11.502 2.304 1.00 97.56 153 ASP A CA 1
ATOM 1161 C C . ASP A 1 153 ? -7.773 -12.299 1.390 1.00 97.56 153 ASP A C 1
ATOM 1163 O O . ASP A 1 153 ? -7.678 -13.528 1.496 1.00 97.56 153 ASP A O 1
ATOM 1167 N N . VAL A 1 154 ? -7.016 -11.587 0.542 1.00 98.19 154 VAL A N 1
ATOM 1168 C CA . VAL A 1 154 ? -5.945 -12.140 -0.295 1.00 98.19 154 VAL A CA 1
ATOM 1169 C C . VAL A 1 154 ? -4.627 -11.420 -0.024 1.00 98.19 154 VAL A C 1
ATOM 1171 O O . VAL A 1 154 ? -4.551 -10.195 -0.102 1.00 98.19 154 VAL A O 1
ATOM 1174 N N . VAL A 1 155 ? -3.574 -12.186 0.246 1.00 98.19 155 VAL A N 1
ATOM 1175 C CA . VAL A 1 155 ? -2.203 -11.689 0.407 1.00 98.19 155 VAL A CA 1
ATOM 1176 C C . VAL A 1 155 ? -1.344 -12.252 -0.717 1.00 98.19 155 VAL A C 1
ATOM 1178 O O . VAL A 1 155 ? -1.307 -13.464 -0.929 1.00 98.19 155 VAL A O 1
ATOM 1181 N N . ILE A 1 156 ? -0.665 -11.371 -1.446 1.00 98.12 156 ILE A N 1
ATOM 1182 C CA . ILE A 1 156 ? 0.133 -11.717 -2.621 1.00 98.12 156 ILE A CA 1
ATOM 1183 C C . ILE A 1 156 ? 1.580 -11.301 -2.373 1.00 98.12 156 ILE A C 1
ATOM 1185 O O . ILE A 1 156 ? 1.882 -10.106 -2.309 1.00 98.12 156 ILE A O 1
ATOM 1189 N N . THR A 1 157 ? 2.471 -12.279 -2.235 1.00 96.81 157 THR A N 1
ATOM 1190 C CA . THR A 1 157 ? 3.906 -12.066 -2.020 1.00 96.81 157 THR A CA 1
ATOM 1191 C C . THR A 1 157 ? 4.669 -12.061 -3.339 1.00 96.81 157 THR A C 1
ATOM 1193 O O . THR A 1 157 ? 4.321 -12.764 -4.282 1.00 96.81 157 THR A O 1
ATOM 1196 N N . MET A 1 158 ? 5.699 -11.218 -3.418 1.00 95.94 158 MET A N 1
ATOM 1197 C CA . MET A 1 158 ? 6.550 -11.040 -4.596 1.00 95.94 158 MET A CA 1
ATOM 1198 C C . MET A 1 158 ? 8.001 -10.829 -4.150 1.00 95.94 158 MET A C 1
ATOM 1200 O O . MET A 1 158 ? 8.492 -9.697 -4.077 1.00 95.94 158 MET A O 1
ATOM 1204 N N . GLY A 1 159 ? 8.684 -11.924 -3.809 1.00 85.81 159 GLY A N 1
ATOM 1205 C CA . GLY A 1 159 ? 10.113 -11.916 -3.476 1.00 85.81 159 GLY A CA 1
ATOM 1206 C C . GLY A 1 159 ? 10.483 -11.347 -2.099 1.00 85.81 159 GLY A C 1
ATOM 1207 O O . GLY A 1 159 ? 11.645 -11.020 -1.887 1.00 85.81 159 GLY A O 1
ATOM 1208 N N . CYS A 1 160 ? 9.532 -11.225 -1.164 1.00 83.00 160 CYS A N 1
ATOM 1209 C CA . CYS A 1 160 ? 9.798 -10.821 0.228 1.00 83.00 160 CYS A CA 1
ATOM 1210 C C . CYS A 1 160 ? 10.124 -11.996 1.176 1.00 83.00 160 CYS A C 1
ATOM 1212 O O . CYS A 1 160 ? 10.307 -11.775 2.371 1.00 83.00 160 CYS A O 1
ATOM 1214 N N . GLY A 1 161 ? 10.181 -13.233 0.666 1.00 77.69 161 GLY A N 1
ATOM 1215 C CA . GLY A 1 161 ? 10.433 -14.437 1.465 1.00 77.69 161 GLY A CA 1
ATOM 1216 C C . GLY A 1 161 ? 9.402 -14.643 2.580 1.00 77.69 161 GLY A C 1
ATOM 1217 O O . GLY A 1 161 ? 8.233 -14.287 2.430 1.00 77.69 161 GLY A O 1
ATOM 1218 N N . ASP A 1 162 ? 9.861 -15.159 3.722 1.00 79.06 162 ASP A N 1
ATOM 1219 C CA . ASP A 1 162 ? 9.027 -15.491 4.889 1.00 79.06 162 ASP A CA 1
ATOM 1220 C C . ASP A 1 162 ? 8.693 -14.279 5.784 1.00 79.06 162 ASP A C 1
ATOM 1222 O O . ASP A 1 162 ? 8.291 -14.433 6.937 1.00 79.06 162 ASP A O 1
ATOM 1226 N N . ALA A 1 163 ? 8.855 -13.049 5.281 1.00 81.69 163 ALA A N 1
ATOM 1227 C CA . ALA A 1 163 ? 8.579 -11.832 6.049 1.00 81.69 163 ALA A CA 1
ATOM 1228 C C . ALA A 1 163 ? 7.085 -11.639 6.380 1.00 81.69 163 ALA A C 1
ATOM 1230 O O . ALA A 1 163 ? 6.744 -10.836 7.248 1.00 81.69 163 ALA A O 1
ATOM 1231 N N . CYS A 1 164 ? 6.182 -12.336 5.680 1.00 84.62 164 CYS A N 1
ATOM 1232 C CA . CYS A 1 164 ? 4.743 -12.182 5.862 1.00 84.62 164 CYS A CA 1
ATOM 1233 C C . CYS A 1 164 ? 4.188 -13.181 6.897 1.00 84.62 164 CYS A C 1
ATOM 1235 O O . CYS A 1 164 ? 4.286 -14.391 6.678 1.00 84.62 164 CYS A O 1
ATOM 1237 N N . PRO A 1 165 ? 3.552 -12.720 7.994 1.00 86.81 165 PRO A N 1
ATOM 1238 C CA . PRO A 1 165 ? 2.890 -13.620 8.931 1.00 86.81 165 PRO A CA 1
ATOM 1239 C C . PRO A 1 165 ? 1.694 -14.329 8.276 1.00 86.81 165 PRO A C 1
ATOM 1241 O O . PRO A 1 165 ? 0.917 -13.735 7.521 1.00 86.81 165 PRO A O 1
ATOM 1244 N N . ILE A 1 166 ? 1.520 -15.610 8.607 1.00 90.19 166 ILE A N 1
ATOM 1245 C CA . ILE A 1 166 ? 0.427 -16.435 8.084 1.00 90.19 166 ILE A CA 1
ATOM 1246 C C . ILE A 1 166 ? -0.740 -16.455 9.069 1.00 90.19 166 ILE A C 1
ATOM 1248 O O . ILE A 1 166 ? -0.616 -16.921 10.202 1.00 90.19 166 ILE A O 1
ATOM 1252 N N . TYR A 1 167 ? -1.897 -15.994 8.602 1.00 92.88 167 TYR A N 1
ATOM 1253 C CA . TYR A 1 167 ? -3.158 -15.992 9.330 1.00 92.88 167 TYR A CA 1
ATOM 1254 C C . TYR A 1 167 ? -4.155 -16.970 8.695 1.00 92.88 167 TYR A C 1
ATOM 1256 O O . TYR A 1 167 ? -4.270 -17.024 7.468 1.00 92.88 167 TYR A O 1
ATOM 1264 N N . PRO A 1 168 ? -4.921 -17.730 9.496 1.00 91.69 168 PRO A N 1
ATOM 1265 C CA . PRO A 1 168 ? -5.955 -18.610 8.965 1.00 91.69 168 PRO A CA 1
ATOM 1266 C C . PRO A 1 168 ? -7.083 -17.811 8.295 1.00 91.69 168 PRO A C 1
ATOM 1268 O O . PRO A 1 168 ? -7.348 -16.662 8.647 1.00 91.69 168 PRO A O 1
ATOM 1271 N N . GLY A 1 169 ? -7.782 -18.447 7.350 1.00 91.44 169 GLY A N 1
ATOM 1272 C CA . GLY A 1 169 ? -8.954 -17.859 6.686 1.00 91.44 169 GLY A CA 1
ATOM 1273 C C . GLY A 1 169 ? -8.635 -16.850 5.580 1.00 91.44 169 GLY A C 1
ATOM 1274 O O . GLY A 1 169 ? -9.535 -16.145 5.139 1.00 91.44 169 GLY A O 1
ATOM 1275 N N . LYS A 1 170 ? -7.377 -16.784 5.129 1.00 95.06 170 LYS A N 1
ATOM 1276 C CA . LYS A 1 170 ? -6.924 -15.915 4.035 1.00 95.06 170 LYS A CA 1
ATOM 1277 C C . LYS A 1 170 ? -6.369 -16.737 2.887 1.00 95.06 170 LYS A C 1
ATOM 1279 O O . LYS A 1 170 ? -5.828 -17.825 3.096 1.00 95.06 170 LYS A O 1
ATOM 1284 N N . ARG A 1 171 ? -6.460 -16.196 1.676 1.00 96.88 171 ARG A N 1
ATOM 1285 C CA . ARG A 1 171 ? -5.809 -16.770 0.499 1.00 96.88 171 ARG A CA 1
ATOM 1286 C C . ARG A 1 171 ? -4.420 -16.162 0.345 1.00 96.88 171 ARG A C 1
ATOM 1288 O O . ARG A 1 171 ? -4.295 -14.955 0.176 1.00 96.88 171 ARG A O 1
ATOM 1295 N N . TYR A 1 172 ? -3.396 -17.005 0.355 1.00 96.38 172 TYR A N 1
ATOM 1296 C CA . TYR A 1 172 ? -2.021 -16.596 0.082 1.00 96.38 172 TYR A CA 1
ATOM 1297 C C . TYR A 1 172 ? -1.623 -17.031 -1.326 1.00 96.38 172 TYR A C 1
ATOM 1299 O O . TYR A 1 172 ? -1.867 -18.174 -1.717 1.00 96.38 172 TYR A O 1
ATOM 1307 N N . LEU A 1 173 ? -1.036 -16.112 -2.087 1.00 96.31 173 LEU A N 1
ATOM 1308 C CA . LEU A 1 173 ? -0.470 -16.364 -3.407 1.00 96.31 173 LEU A CA 1
ATOM 1309 C C . LEU A 1 173 ? 0.976 -15.886 -3.419 1.00 96.31 173 LEU A C 1
ATOM 1311 O O . LEU A 1 173 ? 1.268 -14.810 -2.905 1.00 96.31 173 LEU A O 1
ATOM 1315 N N . ASP A 1 174 ? 1.849 -16.651 -4.061 1.00 95.94 174 ASP A N 1
ATOM 1316 C CA . ASP A 1 174 ? 3.213 -16.219 -4.340 1.00 95.94 174 ASP A CA 1
ATOM 1317 C C . ASP A 1 174 ? 3.370 -15.995 -5.842 1.00 95.94 174 ASP A C 1
ATOM 1319 O O . ASP A 1 174 ? 3.090 -16.875 -6.662 1.00 95.94 174 ASP A O 1
ATOM 1323 N N . TRP A 1 175 ? 3.729 -14.771 -6.210 1.00 96.94 175 TRP A N 1
ATOM 1324 C CA . TRP A 1 175 ? 3.910 -14.353 -7.589 1.00 96.94 175 TRP A CA 1
ATOM 1325 C C . TRP A 1 175 ? 5.395 -14.202 -7.877 1.00 96.94 175 TRP A C 1
ATOM 1327 O O . TRP A 1 175 ? 5.991 -13.157 -7.615 1.00 96.94 175 TRP A O 1
ATOM 1337 N N . ASP A 1 176 ? 5.957 -15.235 -8.503 1.00 94.75 176 ASP A N 1
ATOM 1338 C CA . ASP A 1 176 ? 7.327 -15.189 -9.000 1.00 94.75 176 ASP A CA 1
ATOM 1339 C C . ASP A 1 176 ? 7.421 -14.204 -10.173 1.00 94.75 176 ASP A C 1
ATOM 1341 O O . ASP A 1 176 ? 6.703 -14.334 -11.178 1.00 94.75 176 ASP A O 1
ATOM 1345 N N . LEU A 1 177 ? 8.224 -13.163 -9.962 1.00 93.94 177 LEU A N 1
ATOM 1346 C CA . LEU A 1 177 ? 8.399 -11.998 -10.818 1.00 93.94 177 LEU A CA 1
ATOM 1347 C C . LEU A 1 177 ? 9.803 -11.438 -10.616 1.00 93.94 177 LEU A C 1
ATOM 1349 O O . LEU A 1 177 ? 10.238 -11.185 -9.485 1.00 93.94 177 LEU A O 1
ATOM 1353 N N . ASP A 1 178 ? 10.434 -11.126 -11.738 1.00 93.00 178 ASP A N 1
ATOM 1354 C CA . ASP A 1 178 ? 11.679 -10.382 -11.826 1.00 93.00 178 ASP A CA 1
ATOM 1355 C C . ASP A 1 178 ? 11.679 -9.106 -10.966 1.00 93.00 178 ASP A C 1
ATOM 1357 O O . ASP A 1 178 ? 10.705 -8.348 -10.931 1.00 93.00 17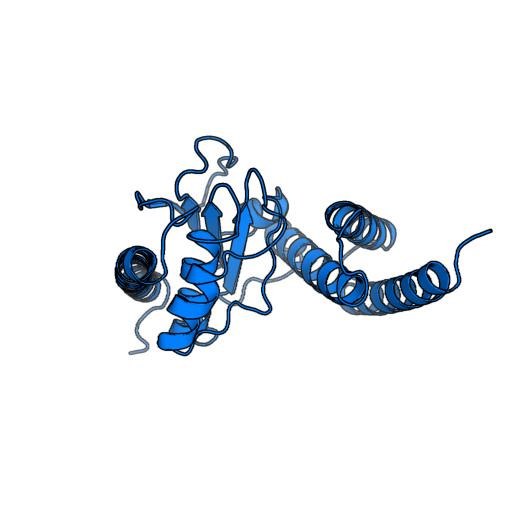8 ASP A O 1
ATOM 1361 N N . ASP A 1 179 ? 12.805 -8.820 -10.308 1.00 92.50 179 ASP A N 1
ATOM 1362 C CA . ASP A 1 179 ? 12.954 -7.595 -9.522 1.00 92.50 179 ASP A CA 1
ATOM 1363 C C . ASP A 1 179 ? 13.237 -6.382 -10.432 1.00 92.50 179 ASP A C 1
ATOM 1365 O O . ASP A 1 179 ? 14.198 -6.416 -11.204 1.00 92.50 179 ASP A O 1
ATOM 1369 N N . PRO A 1 180 ? 12.440 -5.294 -10.371 1.00 93.31 180 PRO A N 1
ATOM 1370 C CA . PRO A 1 180 ? 12.681 -4.082 -11.157 1.00 93.31 180 PRO A CA 1
ATOM 1371 C C . PRO A 1 180 ? 13.829 -3.208 -10.622 1.00 93.31 180 PRO A C 1
ATOM 1373 O O . PRO A 1 180 ? 14.133 -2.175 -11.220 1.00 93.31 180 PRO A O 1
ATOM 1376 N N . ALA A 1 181 ? 14.435 -3.540 -9.478 1.00 91.94 181 ALA A N 1
ATOM 1377 C CA . ALA A 1 181 ? 15.504 -2.737 -8.888 1.00 91.94 181 ALA A CA 1
ATOM 1378 C C . ALA A 1 181 ? 16.713 -2.622 -9.835 1.00 91.94 181 ALA A C 1
ATOM 1380 O O . ALA A 1 181 ? 17.212 -3.615 -10.355 1.00 91.94 181 ALA A O 1
ATOM 1381 N N . GLY A 1 182 ? 17.173 -1.391 -10.080 1.00 93.12 182 GLY A N 1
ATOM 1382 C CA . GLY A 1 182 ? 18.314 -1.112 -10.962 1.00 93.12 182 GLY A CA 1
ATOM 1383 C C . GLY A 1 182 ? 18.067 -1.323 -12.463 1.00 93.12 182 GLY A C 1
ATOM 1384 O O . GLY A 1 182 ? 18.964 -1.041 -13.253 1.00 93.12 182 GLY A O 1
ATOM 1385 N N . LYS A 1 183 ? 16.873 -1.777 -12.864 1.00 96.00 183 LYS A N 1
ATOM 1386 C CA . LYS A 1 183 ? 16.501 -2.004 -14.266 1.00 96.00 183 LYS A CA 1
ATOM 1387 C C . LYS A 1 183 ? 16.068 -0.711 -14.967 1.00 96.00 183 LYS A C 1
ATOM 1389 O O . LYS A 1 183 ? 15.533 0.208 -14.340 1.00 96.00 183 LYS A O 1
ATOM 1394 N N . SER A 1 184 ? 16.280 -0.656 -16.281 1.00 97.94 184 SER A N 1
ATOM 1395 C CA . SER A 1 184 ? 15.756 0.398 -17.161 1.00 97.94 184 SER A CA 1
ATOM 1396 C C . SER A 1 184 ? 14.232 0.315 -17.306 1.00 97.94 184 SER A C 1
ATOM 1398 O O . SER A 1 184 ? 13.618 -0.705 -16.992 1.00 97.94 184 SER A O 1
ATOM 1400 N N . VAL A 1 185 ? 13.593 1.375 -17.814 1.00 98.19 185 VAL A N 1
ATOM 1401 C CA . VAL A 1 185 ? 12.141 1.347 -18.066 1.00 98.19 185 VAL A CA 1
ATOM 1402 C C . VAL A 1 185 ? 11.774 0.270 -19.092 1.00 98.19 185 VAL A C 1
ATOM 1404 O O . VAL A 1 185 ? 10.773 -0.421 -18.917 1.00 98.19 185 VAL A O 1
ATOM 1407 N N . GLU A 1 186 ? 12.618 0.046 -20.102 1.00 98.25 186 GLU A N 1
ATOM 1408 C CA . GLU A 1 186 ? 12.470 -1.019 -21.099 1.00 98.25 186 GLU A CA 1
ATOM 1409 C C . GLU A 1 186 ? 12.378 -2.402 -20.453 1.00 98.25 186 GLU A C 1
ATOM 1411 O O . GLU A 1 186 ? 11.544 -3.208 -20.854 1.00 98.25 186 GLU A O 1
ATOM 1416 N N . GLU A 1 187 ? 13.195 -2.655 -19.435 1.00 98.06 187 GLU A N 1
ATOM 1417 C CA . GLU A 1 187 ? 13.224 -3.920 -18.701 1.00 98.06 187 GLU A CA 1
ATOM 1418 C C . GLU A 1 187 ? 12.113 -4.026 -17.641 1.00 98.06 187 GLU A C 1
ATOM 1420 O O . GLU A 1 187 ? 11.752 -5.131 -17.236 1.00 98.06 187 GLU A O 1
ATOM 1425 N N . VAL A 1 188 ? 11.548 -2.899 -17.192 1.00 98.50 188 VAL A N 1
ATOM 1426 C CA . VAL A 1 188 ? 10.405 -2.867 -16.263 1.00 98.50 188 VAL A CA 1
ATOM 1427 C C . VAL A 1 188 ? 9.077 -3.125 -16.983 1.00 98.50 188 VAL A C 1
ATOM 1429 O O . VAL A 1 188 ? 8.184 -3.737 -16.394 1.00 98.50 188 VAL A O 1
ATOM 1432 N N . ARG A 1 189 ? 8.935 -2.724 -18.255 1.00 98.56 189 ARG A N 1
ATOM 1433 C CA . ARG A 1 189 ? 7.698 -2.919 -19.041 1.00 98.56 189 ARG A CA 1
ATOM 1434 C C . ARG A 1 189 ? 7.209 -4.381 -19.060 1.00 98.56 189 ARG A C 1
ATOM 1436 O O . ARG A 1 189 ? 6.046 -4.585 -18.727 1.00 98.56 189 ARG A O 1
ATOM 1443 N N . PRO A 1 190 ? 8.046 -5.406 -19.323 1.00 98.50 190 PRO A N 1
ATOM 1444 C CA . PRO A 1 190 ? 7.600 -6.800 -19.261 1.00 98.50 190 PRO A CA 1
ATOM 1445 C C . PRO A 1 190 ? 7.080 -7.224 -17.880 1.00 98.50 190 PRO A C 1
ATOM 1447 O O . PRO A 1 190 ? 6.135 -8.002 -17.794 1.00 98.50 190 PRO A O 1
ATOM 1450 N N . ILE A 1 191 ? 7.662 -6.693 -16.796 1.00 98.38 191 ILE A N 1
ATOM 1451 C CA . ILE A 1 191 ? 7.221 -6.976 -15.420 1.00 98.38 191 ILE A CA 1
ATOM 1452 C C . ILE A 1 191 ? 5.835 -6.363 -15.182 1.00 98.38 191 ILE A C 1
ATOM 1454 O O . ILE A 1 191 ? 4.956 -7.024 -14.630 1.00 98.38 191 ILE A O 1
ATOM 1458 N N . ARG A 1 192 ? 5.627 -5.113 -15.622 1.00 98.62 192 ARG A N 1
ATOM 1459 C CA . ARG A 1 192 ? 4.318 -4.440 -15.598 1.00 98.62 192 ARG A CA 1
ATOM 1460 C C . ARG A 1 192 ? 3.275 -5.237 -16.382 1.00 98.62 192 ARG A C 1
ATOM 1462 O O . ARG A 1 192 ? 2.173 -5.430 -15.883 1.00 98.62 192 ARG A O 1
ATOM 1469 N N . ASP A 1 193 ? 3.615 -5.689 -17.585 1.00 98.69 193 ASP A N 1
ATOM 1470 C CA . ASP A 1 193 ? 2.668 -6.365 -18.476 1.00 98.69 193 ASP A CA 1
ATOM 1471 C C . ASP A 1 193 ? 2.262 -7.747 -17.930 1.00 98.69 193 ASP A C 1
ATOM 1473 O O . ASP A 1 193 ? 1.090 -8.124 -17.987 1.00 98.69 193 ASP A O 1
ATOM 1477 N N . GLU A 1 194 ? 3.198 -8.482 -17.322 1.00 98.56 194 GLU A N 1
ATOM 1478 C CA . GLU A 1 194 ? 2.882 -9.728 -16.613 1.00 98.56 194 GLU A CA 1
ATOM 1479 C C . GLU A 1 194 ? 2.010 -9.470 -15.372 1.00 98.56 194 GLU A C 1
ATOM 1481 O O . GLU A 1 194 ? 1.042 -10.197 -15.128 1.00 98.56 194 GLU A O 1
ATOM 1486 N N . LEU A 1 195 ? 2.302 -8.409 -14.607 1.00 98.62 195 LEU A N 1
ATOM 1487 C CA . LEU A 1 195 ? 1.470 -7.991 -13.476 1.00 98.62 195 LEU A CA 1
ATOM 1488 C C . LEU A 1 195 ? 0.046 -7.634 -13.909 1.00 98.62 195 LEU A C 1
ATOM 1490 O O . LEU A 1 195 ? -0.898 -8.079 -13.261 1.00 98.62 195 LEU A O 1
ATOM 1494 N N . ASP A 1 196 ? -0.126 -6.896 -15.009 1.00 98.69 196 ASP A N 1
ATOM 1495 C CA . ASP A 1 196 ? -1.443 -6.569 -15.572 1.00 98.69 196 ASP A CA 1
ATOM 1496 C C . ASP A 1 196 ? -2.227 -7.847 -15.896 1.00 98.69 196 ASP A C 1
ATOM 1498 O O . ASP A 1 196 ? -3.382 -7.994 -15.481 1.00 98.69 196 ASP A O 1
ATOM 1502 N N . ARG A 1 197 ? -1.574 -8.831 -16.528 1.00 98.62 197 ARG A N 1
ATOM 1503 C CA . ARG A 1 197 ? -2.198 -10.121 -16.848 1.00 98.62 197 ARG A CA 1
ATOM 1504 C C . ARG A 1 197 ? -2.678 -10.857 -15.597 1.00 98.62 197 ARG A C 1
ATOM 1506 O O . ARG A 1 197 ? -3.809 -11.343 -15.576 1.00 98.62 197 ARG A O 1
ATOM 1513 N N . ARG A 1 198 ? -1.844 -10.935 -14.553 1.00 98.62 198 ARG A N 1
ATOM 1514 C CA . ARG A 1 198 ? -2.195 -11.613 -13.289 1.00 98.62 198 ARG A CA 1
ATOM 1515 C C . ARG A 1 198 ? -3.279 -10.867 -12.513 1.00 98.62 198 ARG A C 1
ATOM 1517 O O . ARG A 1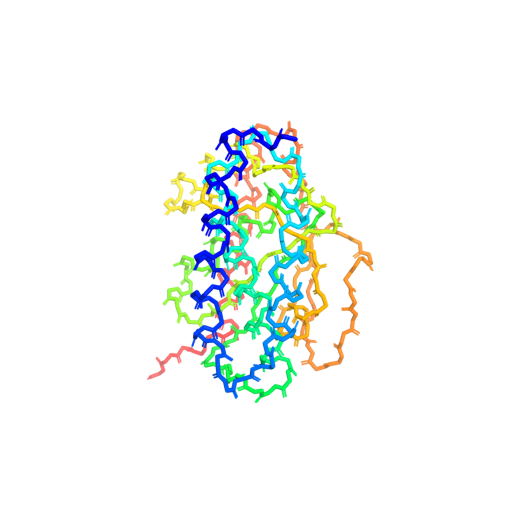 198 ? -4.187 -11.499 -11.976 1.00 98.62 198 ARG A O 1
ATOM 1524 N N . VAL A 1 199 ? -3.222 -9.536 -12.491 1.00 98.50 199 VAL A N 1
ATOM 1525 C CA . VAL A 1 199 ? -4.225 -8.679 -11.845 1.00 98.50 199 VAL A CA 1
ATOM 1526 C C . VAL A 1 199 ? -5.598 -8.841 -12.497 1.00 98.50 199 VAL A C 1
ATOM 1528 O O . VAL A 1 199 ? -6.591 -8.944 -11.781 1.00 98.50 199 VAL A O 1
ATOM 1531 N N . ARG A 1 200 ? -5.684 -8.923 -13.830 1.00 98.06 200 ARG A N 1
ATOM 1532 C CA . ARG A 1 200 ? -6.965 -9.155 -14.523 1.00 98.06 200 ARG A CA 1
ATOM 1533 C C . ARG A 1 200 ? -7.616 -10.470 -14.109 1.00 98.06 200 ARG A C 1
ATOM 1535 O O . ARG A 1 200 ? -8.796 -10.470 -13.772 1.00 98.06 200 ARG A O 1
ATOM 1542 N N . VAL A 1 201 ? -6.836 -11.550 -14.058 1.00 97.69 201 VAL A N 1
ATOM 1543 C CA . VAL A 1 201 ? -7.318 -12.857 -13.581 1.00 97.69 201 VAL A CA 1
ATOM 1544 C C . VAL A 1 201 ? -7.785 -12.762 -12.127 1.00 97.69 201 VAL A C 1
ATOM 1546 O O . VAL A 1 201 ? -8.867 -13.235 -11.795 1.00 97.69 201 VAL A O 1
ATOM 1549 N N . LEU A 1 202 ? -7.020 -12.084 -11.266 1.00 97.50 202 LEU A N 1
ATOM 1550 C CA . LEU A 1 202 ? -7.410 -11.880 -9.871 1.00 97.50 202 LEU A CA 1
ATOM 1551 C C . LEU A 1 202 ? -8.747 -11.127 -9.746 1.00 97.50 202 LEU A C 1
ATOM 1553 O O . LE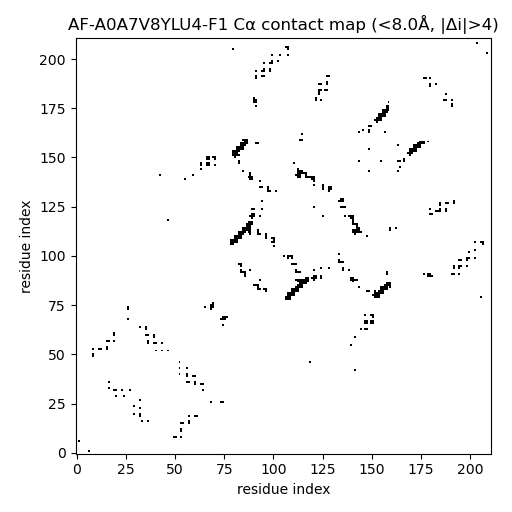U A 1 202 ? -9.578 -11.493 -8.920 1.00 97.50 202 LEU A O 1
ATOM 1557 N N . ILE A 1 203 ? -8.987 -10.100 -10.567 1.00 96.62 203 ILE A N 1
ATOM 1558 C CA . ILE A 1 203 ? -10.261 -9.362 -10.567 1.00 96.62 203 ILE A CA 1
ATOM 1559 C C . ILE A 1 203 ? -11.427 -10.273 -10.962 1.00 96.62 203 ILE A C 1
ATOM 1561 O O . ILE A 1 203 ? -12.478 -10.197 -10.329 1.00 96.62 203 ILE A O 1
ATOM 1565 N N . GLU A 1 204 ? -11.257 -11.120 -11.979 1.00 95.44 204 GLU A N 1
ATOM 1566 C CA . GLU A 1 204 ? -12.289 -12.074 -12.418 1.00 95.44 204 GLU A CA 1
ATOM 1567 C C . GLU A 1 204 ? -12.654 -13.077 -11.314 1.00 95.44 204 GLU A C 1
ATOM 1569 O O . GLU A 1 204 ? -13.820 -13.443 -11.169 1.00 95.44 204 GLU A O 1
ATOM 1574 N N . GLU A 1 205 ? -11.677 -13.486 -10.504 1.00 94.31 205 GLU A N 1
ATOM 1575 C CA . GLU A 1 205 ? -11.895 -14.381 -9.365 1.00 94.31 205 GLU A CA 1
ATOM 1576 C C . GLU A 1 205 ? -12.563 -13.684 -8.168 1.00 94.31 205 GLU A C 1
ATOM 1578 O O . GLU A 1 205 ? -13.337 -14.311 -7.443 1.00 94.31 205 GLU A O 1
ATOM 1583 N N . LEU A 1 206 ? -12.245 -12.407 -7.931 1.00 93.19 206 LEU A N 1
ATOM 1584 C CA . LEU A 1 206 ? -12.708 -11.659 -6.756 1.00 93.19 206 LEU A CA 1
ATOM 1585 C C . LEU A 1 206 ? -14.055 -10.974 -6.953 1.00 93.19 206 LEU A C 1
ATOM 1587 O O . LEU A 1 206 ? -14.794 -10.783 -5.986 1.00 93.19 206 LEU A O 1
ATOM 1591 N N . VAL A 1 207 ? -14.361 -10.557 -8.180 1.00 87.50 207 VAL A N 1
ATOM 1592 C CA . VAL A 1 207 ? -15.547 -9.762 -8.475 1.00 87.50 207 VAL A CA 1
ATOM 1593 C C . VAL A 1 207 ? -16.482 -10.576 -9.362 1.00 87.50 207 VAL A C 1
ATOM 1595 O O . VAL A 1 207 ? -16.229 -10.692 -10.562 1.00 87.50 207 VAL A O 1
ATOM 1598 N N . PRO A 1 208 ? -17.591 -11.107 -8.815 1.00 68.62 208 PRO A N 1
ATOM 1599 C CA . PRO A 1 208 ? -18.567 -11.838 -9.607 1.00 68.62 208 PRO A CA 1
ATOM 1600 C C . PRO A 1 208 ? -19.057 -10.980 -10.776 1.00 68.62 208 PRO A C 1
ATOM 1602 O O . PRO A 1 208 ? -19.396 -9.804 -10.595 1.00 68.62 208 PRO A O 1
ATOM 16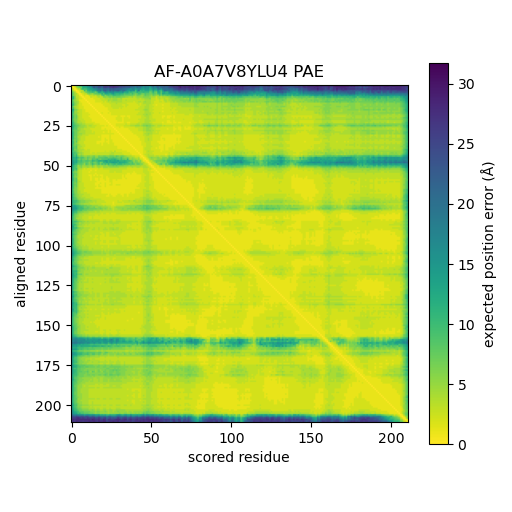05 N N . VAL A 1 209 ? -19.126 -11.568 -11.973 1.00 58.00 209 VAL A N 1
ATOM 1606 C CA . VAL A 1 209 ? -19.797 -10.934 -13.112 1.00 58.00 209 VAL A CA 1
ATOM 1607 C C . VAL A 1 209 ? -21.242 -10.688 -12.687 1.00 58.00 209 VAL A C 1
ATOM 1609 O O . VAL A 1 209 ? -21.962 -11.633 -12.364 1.00 58.00 209 VAL A O 1
ATOM 1612 N N . ARG A 1 210 ? -21.659 -9.419 -12.626 1.00 55.47 210 ARG A N 1
ATOM 1613 C CA . ARG A 1 210 ? -23.071 -9.087 -12.419 1.00 55.47 210 ARG A CA 1
ATOM 1614 C C . ARG A 1 210 ? -23.839 -9.660 -13.612 1.00 55.47 210 ARG A C 1
ATOM 1616 O O . ARG A 1 210 ? -23.651 -9.180 -14.727 1.00 55.47 210 ARG A O 1
ATOM 1623 N N . GLY A 1 211 ? -24.596 -10.730 -13.370 1.00 37.00 211 GLY A N 1
ATOM 1624 C CA . GLY A 1 211 ? -25.588 -11.257 -14.308 1.00 37.00 211 GLY A CA 1
ATOM 1625 C C . GLY A 1 211 ? -26.771 -10.318 -14.470 1.00 37.00 211 GLY A C 1
ATOM 1626 O O . GLY A 1 211 ? -26.971 -9.460 -13.577 1.00 37.00 211 GLY A O 1
#

Radius of gyration: 17.6 Å; Cα contacts (8 Å, |Δi|>4): 323; chains: 1; bounding box: 44×46×44 Å

pLDDT: mean 93.07, std 9.61, range [37.0, 98.81]

Secondary structure (DSSP, 8-state):
---HHHHHHHHHHHHHHHHHHHHSTTTS-HHHHHHHHHHHHHTTTT-S--TTHHHHHHHHHHHHHHHHHHHHTSS--SS-EEEEEESSSSSHHHHHHHHHHHHHTSSSEEEEEESS--SS--HHHHHHHHTTT---TT----B--HHHHHH-SEEEEES-GGGSPP-TT-EEEE------TT--HHHHHHHHHHHHHHHHHHHHHHS----

Sequence (211 aa):
MTEPDDRVLESHLSAVAGRVKDEFDGVFATETIERFLTESRHHFEGAPITDFVPVMVERFARERLRALGQAEGSIGKEMPEVLFVCTHNAGRSQMAAGLLDHLAGGRVHVRSAGSEPADRINPAVVTAMGEVGVDVSKEFPKPLTDEVVRAADVVITMGCGDACPIYPGKRYLDWDLDDPAGKSVEEVRPIRDELDRRVRVLIEELVPVRG

Foldseek 3Di:
DDDPVVVVLVVLLVVLLVVQCVVCPPPDDSVLLVVLLVVLLVQCPPQPDSPCSSVSSSVRSVLLSQLQCLLVVVHDDPAAEEEEEEAALQALQLLLQQLLCVVCVPRYHYYYAHQHHDSHHDVLRQVLCVVVVGHSRPPGHHHDDPSSLSNHQEYEYEHRPPSDDDDPNHHYHYDDADDCPPPHNVVSNVRSVVSNVVSVVVSPVRPPDDD

Nearest PDB structures (foldseek):
  3t38-assembly1_B  TM=9.484E-01  e=8.374E-21  Corynebacterium glutamicum
  3t38-assembly1_A  TM=9.194E-01  e=1.927E-21  Corynebacterium glutamicum
  2cd7-assembly1_A  TM=9.213E-01  e=5.025E-12  Staphylococcus aureus
  1lju-assembly1_A  TM=9.011E-01  e=2.604E-11  Staphylococcus aureus
  3rh0-assembly1_A  TM=9.030E-01  e=2.762E-11  Corynebacterium glutamicum